Protein AF-A0A947J0W3-F1 (afdb_monomer)

Solvent-accessible surface area (backbone atoms only — not comparable to full-atom values): 14315 Å² total; per-residue (Å²): 140,84,88,78,74,60,91,42,52,78,90,74,52,73,69,56,46,54,54,49,51,56,46,52,51,49,34,48,52,50,43,48,76,69,66,30,41,82,56,86,74,74,69,57,44,53,34,80,68,51,54,72,57,47,51,72,73,52,57,71,20,36,45,69,47,66,47,98,85,67,47,57,28,20,40,36,60,59,61,65,49,59,47,33,42,43,46,30,67,74,40,63,87,63,74,61,69,41,42,36,26,42,77,45,76,30,26,36,64,64,82,77,49,95,64,35,51,27,53,41,42,36,38,33,41,42,37,33,50,42,70,64,69,68,46,53,50,49,50,54,52,51,53,50,51,34,47,43,69,66,65,51,68,75,71,44,74,47,75,51,38,42,68,62,53,71,70,44,60,64,74,57,50,54,50,23,56,63,64,83,52,90,84,59,99,56,69,73,54,90,89,59,65,62,55,66,65,66,85,66,44,70,34,51,35,35,40,28,35,35,73,94,44,92,58,65,36,26,44,33,35,23,33,36,64,52,21,38,76,52,75,32,81,38,36,25,36,33,39,44,33,35,49,50,37,49,53,51,51,49,54,55,55,59,76,75,106

Nearest PDB structures (foldseek):
  1htt-assembly2_C  TM=7.813E-01  e=2.303E-21  Escherichia coli
  3hrk-assembly1_A  TM=8.009E-01  e=4.939E-20  Trypanosoma cruzi
  4yrn-assembly1_A-2  TM=8.092E-01  e=4.922E-19  Trypanosoma cruzi strain CL Brener
  4yrc-assembly1_A  TM=8.009E-01  e=8.366E-19  Trypanosoma cruzi strain CL Brener
  4yrn-assembly1_B  TM=8.020E-01  e=5.221E-19  Trypanosoma cruzi strain CL Brener

pLDDT: mean 88.82, std 13.96, range [36.28, 98.88]

Structure (mmCIF, N/CA/C/O backbone):
data_AF-A0A947J0W3-F1
#
_entry.id   AF-A0A947J0W3-F1
#
loop_
_atom_site.group_PDB
_atom_site.id
_atom_site.type_symbol
_atom_site.label_atom_id
_atom_site.label_alt_id
_atom_site.label_comp_id
_atom_site.label_asym_id
_atom_site.label_entity_id
_atom_site.label_seq_id
_atom_site.pdbx_PDB_ins_code
_atom_site.Cartn_x
_atom_site.Cartn_y
_atom_site.Cartn_z
_atom_site.occupancy
_atom_site.B_iso_or_equiv
_atom_site.auth_seq_id
_atom_site.auth_comp_id
_atom_site.auth_asym_id
_atom_site.auth_atom_id
_atom_site.pdbx_PDB_model_num
ATOM 1 N N . MET A 1 1 ? -19.531 26.983 -15.879 1.00 52.59 1 MET A N 1
ATOM 2 C CA . MET A 1 1 ? -18.608 25.829 -15.932 1.00 52.59 1 MET A CA 1
ATOM 3 C C . MET A 1 1 ? -19.387 24.626 -16.440 1.00 52.59 1 MET A C 1
ATOM 5 O O . MET A 1 1 ? -20.137 24.043 -15.672 1.00 52.59 1 MET A O 1
ATOM 9 N N . LYS A 1 2 ? -19.318 24.301 -17.735 1.00 64.62 2 LYS A N 1
ATOM 10 C CA . LYS A 1 2 ? -19.897 23.054 -18.259 1.00 64.62 2 LYS A CA 1
ATOM 11 C C . LYS A 1 2 ? -18.732 22.159 -18.687 1.00 64.62 2 LYS A C 1
ATOM 13 O O . LYS A 1 2 ? -17.943 22.586 -19.520 1.00 64.62 2 LYS A O 1
ATOM 18 N N . GLY A 1 3 ? -18.599 20.985 -18.064 1.00 72.94 3 GLY A N 1
ATOM 19 C CA . GLY A 1 3 ? -17.652 19.934 -18.468 1.00 72.94 3 GLY A CA 1
ATOM 20 C C . GLY A 1 3 ? -16.200 20.045 -17.979 1.00 72.94 3 GLY A C 1
ATOM 21 O O . GLY A 1 3 ? -15.342 19.391 -18.555 1.00 72.94 3 GLY A O 1
ATOM 22 N N . GLN A 1 4 ? -15.885 20.855 -16.960 1.00 83.44 4 GLN A N 1
ATOM 23 C CA . GLN A 1 4 ? -14.524 20.880 -16.400 1.00 83.44 4 GLN A CA 1
ATOM 24 C C . GLN A 1 4 ? -14.362 19.860 -15.273 1.00 83.44 4 GLN A C 1
ATOM 26 O O . GLN A 1 4 ? -14.988 19.982 -14.220 1.00 83.44 4 GLN A O 1
ATOM 31 N N . THR A 1 5 ? -13.463 18.908 -15.490 1.00 86.94 5 THR A N 1
ATOM 32 C CA . THR A 1 5 ? -13.010 17.951 -14.481 1.00 86.94 5 THR A CA 1
ATOM 33 C C . THR A 1 5 ? -11.942 18.614 -13.594 1.00 86.94 5 THR A C 1
ATOM 35 O O . THR A 1 5 ? -11.030 19.257 -14.125 1.00 86.94 5 THR A O 1
ATOM 38 N N . PRO A 1 6 ? -12.040 18.535 -12.249 1.00 88.62 6 PRO A N 1
ATOM 39 C CA . PRO A 1 6 ? -11.075 19.178 -11.358 1.00 88.62 6 PRO A CA 1
ATOM 40 C C . PRO A 1 6 ? -9.636 18.693 -11.581 1.00 88.62 6 PRO A C 1
ATOM 42 O O . PRO A 1 6 ? -9.397 17.536 -11.922 1.00 88.62 6 PRO A O 1
ATOM 45 N N . LYS A 1 7 ? -8.647 19.558 -11.324 1.00 87.75 7 LYS A N 1
ATOM 46 C CA . LYS A 1 7 ? -7.231 19.167 -11.410 1.00 87.75 7 LYS A CA 1
ATOM 47 C C . LYS A 1 7 ? -6.920 18.010 -10.451 1.00 87.75 7 LYS A C 1
ATOM 49 O O . LY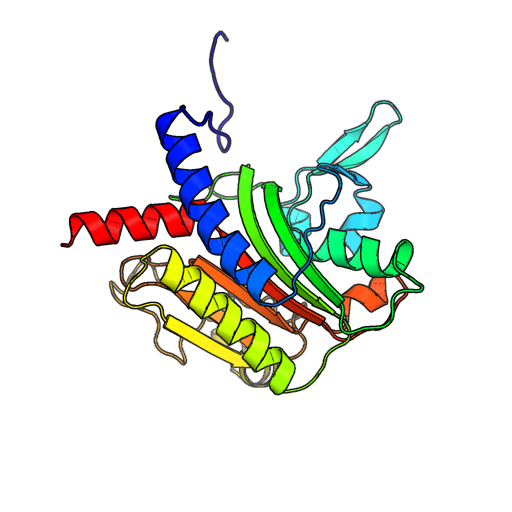S A 1 7 ? -7.266 18.055 -9.271 1.00 87.75 7 LYS A O 1
ATOM 54 N N . GLY A 1 8 ? -6.205 17.009 -10.959 1.00 88.06 8 GLY A N 1
ATOM 55 C CA . GLY A 1 8 ? -5.799 15.823 -10.202 1.00 88.06 8 GLY A CA 1
ATOM 56 C C . GLY A 1 8 ? -6.851 14.716 -10.141 1.00 88.06 8 GLY A C 1
ATOM 57 O O . GLY A 1 8 ? -6.604 13.692 -9.513 1.00 88.06 8 GLY A O 1
ATOM 58 N N . VAL A 1 9 ? -7.998 14.879 -10.793 1.00 91.25 9 VAL A N 1
ATOM 59 C CA . VAL A 1 9 ? -8.894 13.766 -11.116 1.00 91.25 9 VAL A CA 1
ATOM 60 C C . VAL A 1 9 ? -9.115 13.746 -12.625 1.00 91.25 9 VAL A C 1
ATOM 62 O O . VAL A 1 9 ? -8.859 14.736 -13.312 1.00 91.25 9 VAL A O 1
ATOM 65 N N . ARG A 1 10 ? -9.529 12.601 -13.159 1.00 90.12 10 ARG A N 1
ATOM 66 C CA . ARG A 1 10 ? -9.702 12.409 -14.600 1.00 90.12 10 ARG A CA 1
ATOM 67 C C . ARG A 1 10 ? -10.842 11.451 -14.875 1.00 90.12 10 ARG A C 1
ATOM 69 O O . ARG A 1 10 ? -10.995 10.451 -14.174 1.00 90.12 10 ARG A O 1
ATOM 76 N N . ASP A 1 11 ? -11.583 11.744 -15.931 1.00 91.69 11 ASP A N 1
ATOM 77 C CA . ASP A 1 11 ? -12.498 10.786 -16.529 1.00 91.69 11 ASP A CA 1
ATOM 78 C C . ASP A 1 11 ? -11.687 9.736 -17.293 1.00 91.69 11 ASP A C 1
ATOM 80 O O . ASP A 1 11 ? -10.675 10.049 -17.922 1.00 91.69 11 ASP A O 1
ATOM 84 N N . LEU A 1 12 ? -12.106 8.477 -17.199 1.00 91.81 12 LEU A N 1
ATOM 85 C CA . LEU A 1 12 ? -11.495 7.371 -17.928 1.00 91.81 12 LEU A CA 1
ATOM 86 C C . LEU A 1 12 ? -12.428 6.964 -19.057 1.00 91.81 12 LEU A C 1
ATOM 88 O O . LEU A 1 12 ? -13.561 6.546 -18.811 1.00 91.81 12 LEU A O 1
ATOM 92 N N . LEU A 1 13 ? -11.948 7.077 -20.292 1.00 94.81 13 LEU A N 1
ATOM 93 C CA . LEU A 1 13 ? -12.734 6.690 -21.458 1.00 94.81 13 LEU A CA 1
ATOM 94 C C . LEU A 1 13 ? -12.821 5.158 -21.581 1.00 94.81 13 LEU A C 1
ATOM 96 O O . LEU A 1 13 ? -12.003 4.442 -20.993 1.00 94.81 13 LEU A O 1
ATOM 100 N N . PRO A 1 14 ? -13.787 4.617 -22.352 1.00 97.75 14 PRO A N 1
ATOM 101 C CA . PRO A 1 14 ? -14.016 3.173 -22.433 1.00 97.75 14 PRO A CA 1
ATOM 102 C C . PRO A 1 14 ? -12.768 2.337 -22.756 1.00 97.75 14 PRO A C 1
ATOM 104 O O . PRO A 1 14 ? -12.560 1.288 -22.148 1.00 97.75 14 PRO A O 1
ATOM 107 N N . GLU A 1 15 ? -11.902 2.803 -23.660 1.00 96.19 15 GLU A N 1
ATOM 108 C CA . GLU A 1 15 ? -10.661 2.099 -24.007 1.00 96.19 15 GLU A CA 1
ATOM 109 C C . GLU A 1 15 ? -9.668 2.059 -22.834 1.00 96.19 15 GLU A C 1
ATOM 111 O O . GLU A 1 15 ? -9.088 1.011 -22.529 1.00 96.19 15 GLU A O 1
ATOM 116 N N . GLU A 1 16 ? -9.510 3.179 -22.127 1.00 93.94 16 GLU A N 1
ATOM 117 C CA . GLU A 1 16 ? -8.643 3.272 -20.953 1.00 93.94 16 GLU A CA 1
ATOM 118 C C . GLU A 1 16 ? -9.163 2.389 -19.818 1.00 93.94 16 GLU A C 1
ATOM 120 O O . GLU A 1 16 ? -8.389 1.650 -19.206 1.00 93.94 16 GLU A O 1
ATOM 125 N N . MET A 1 17 ? -10.478 2.400 -19.582 1.00 96.12 17 MET A N 1
ATOM 126 C CA . MET A 1 17 ? -11.131 1.525 -18.610 1.00 96.12 17 MET A CA 1
ATOM 127 C C . MET A 1 17 ? -10.950 0.049 -18.959 1.00 96.12 17 MET A C 1
ATOM 129 O O . MET A 1 17 ? -10.609 -0.751 -18.088 1.00 96.12 17 MET A O 1
ATOM 133 N N . ALA A 1 18 ? -11.112 -0.327 -20.230 1.00 97.69 18 ALA A N 1
ATOM 134 C CA . ALA A 1 18 ? -10.889 -1.697 -20.679 1.00 97.69 18 ALA A CA 1
ATOM 135 C C . ALA A 1 18 ? -9.426 -2.126 -20.477 1.00 97.69 18 ALA A C 1
ATOM 137 O O . ALA A 1 18 ? -9.151 -3.246 -20.039 1.00 97.69 18 ALA A O 1
ATOM 138 N N . LYS A 1 19 ? -8.468 -1.232 -20.749 1.00 96.19 19 LYS A N 1
ATOM 139 C CA . LYS A 1 19 ? -7.042 -1.475 -20.499 1.00 96.19 19 LYS A CA 1
ATOM 140 C C . LYS A 1 19 ? -6.754 -1.659 -19.007 1.00 96.19 19 LYS A C 1
ATOM 142 O O . LYS A 1 19 ? -6.071 -2.619 -18.648 1.00 96.19 19 LYS A O 1
ATOM 147 N N . GLN A 1 20 ? -7.302 -0.796 -18.148 1.00 96.81 20 GLN A N 1
ATOM 148 C CA . GLN A 1 20 ? -7.199 -0.930 -16.693 1.00 96.81 20 GLN A CA 1
ATOM 149 C C . GLN A 1 20 ? -7.767 -2.268 -16.217 1.00 96.81 20 GLN A C 1
ATOM 151 O O . GLN A 1 20 ? -7.069 -3.016 -15.536 1.00 96.81 20 GLN A O 1
ATOM 156 N N . ALA A 1 21 ? -8.985 -2.613 -16.641 1.00 98.00 21 ALA A N 1
ATOM 157 C CA . ALA A 1 21 ? -9.662 -3.845 -16.250 1.00 98.00 21 ALA A CA 1
ATOM 158 C C . ALA A 1 21 ? -8.857 -5.104 -16.615 1.00 98.00 21 ALA A C 1
ATOM 160 O O . ALA A 1 21 ? -8.752 -6.021 -15.802 1.00 98.00 21 ALA A O 1
ATOM 161 N N . ARG A 1 22 ? -8.225 -5.140 -17.798 1.00 98.25 22 ARG A N 1
ATOM 162 C CA . ARG A 1 22 ? -7.355 -6.259 -18.210 1.00 98.25 22 ARG A CA 1
ATOM 163 C C . ARG A 1 22 ? -6.137 -6.414 -17.297 1.00 98.25 22 ARG A C 1
ATOM 165 O O . ARG A 1 22 ? -5.813 -7.531 -16.899 1.00 98.25 22 ARG A O 1
ATOM 172 N N . VAL A 1 23 ? -5.461 -5.312 -16.967 1.00 98.31 23 VAL A N 1
ATOM 173 C CA . VAL A 1 23 ? -4.280 -5.324 -16.083 1.00 98.31 23 VAL A CA 1
ATOM 174 C C . VAL A 1 23 ? -4.673 -5.728 -14.662 1.00 98.31 23 VAL A C 1
ATOM 176 O O . VAL A 1 23 ? -4.052 -6.623 -14.089 1.00 98.31 23 VAL A O 1
ATOM 179 N N . ILE A 1 24 ? -5.746 -5.137 -14.128 1.00 98.50 24 ILE A N 1
ATOM 180 C CA . ILE A 1 24 ? -6.303 -5.476 -12.813 1.00 98.50 24 ILE A CA 1
ATOM 181 C C . ILE A 1 24 ? -6.664 -6.964 -12.750 1.00 98.50 24 ILE A C 1
ATOM 183 O O . ILE A 1 24 ? -6.275 -7.644 -11.803 1.00 98.50 24 ILE A O 1
ATOM 187 N N . GLY A 1 25 ? -7.361 -7.487 -13.764 1.00 98.62 25 GLY A N 1
ATOM 188 C CA . GLY A 1 25 ? -7.793 -8.885 -13.815 1.00 98.62 25 GLY A CA 1
ATOM 189 C C . GLY A 1 25 ? -6.630 -9.876 -13.747 1.00 98.62 25 GLY A C 1
ATOM 190 O O . GLY A 1 25 ? -6.685 -10.833 -12.977 1.00 98.62 25 GLY A O 1
ATOM 191 N N . LYS A 1 26 ? -5.541 -9.611 -14.478 1.00 98.56 26 LYS A N 1
ATOM 192 C CA . LYS A 1 26 ? -4.325 -10.440 -14.438 1.00 98.56 26 LYS A CA 1
ATOM 193 C C . LYS A 1 26 ? -3.648 -10.428 -13.066 1.00 98.56 26 LYS A C 1
ATOM 195 O O . LYS A 1 26 ? -3.286 -11.480 -12.549 1.00 98.56 26 LYS A O 1
ATOM 200 N N . ILE A 1 27 ? -3.491 -9.252 -12.458 1.00 98.62 27 ILE A N 1
ATOM 201 C CA . ILE A 1 27 ? -2.884 -9.127 -11.122 1.00 98.62 27 ILE A CA 1
ATOM 202 C C . ILE A 1 27 ? -3.746 -9.838 -10.074 1.00 98.62 27 ILE A C 1
ATOM 204 O O . ILE A 1 27 ? -3.236 -10.608 -9.261 1.00 98.62 27 ILE A O 1
ATOM 208 N N . ARG A 1 28 ? -5.064 -9.633 -10.131 1.00 98.38 28 ARG A N 1
ATOM 209 C CA . ARG A 1 28 ? -6.033 -10.292 -9.254 1.00 98.38 28 ARG A CA 1
ATOM 210 C C . ARG A 1 28 ? -5.925 -11.816 -9.328 1.00 98.38 28 ARG A C 1
ATOM 212 O O . ARG A 1 28 ? -5.922 -12.460 -8.284 1.00 98.38 28 ARG A O 1
ATOM 219 N N . GLN A 1 29 ? -5.785 -12.377 -10.531 1.00 98.12 29 GLN A N 1
ATOM 220 C CA . GLN A 1 29 ? -5.612 -13.818 -10.718 1.00 98.12 29 GLN A CA 1
ATOM 221 C C . GLN A 1 29 ? -4.404 -14.353 -9.935 1.00 98.12 29 GLN A C 1
ATOM 223 O O . GLN A 1 29 ? -4.498 -15.416 -9.325 1.00 98.12 29 GLN A O 1
ATOM 228 N N . ILE A 1 30 ? -3.288 -13.612 -9.899 1.00 98.44 30 ILE A N 1
ATOM 229 C CA . ILE A 1 30 ? -2.119 -13.982 -9.088 1.00 98.44 30 ILE A CA 1
ATOM 230 C C . ILE A 1 30 ? -2.451 -13.956 -7.599 1.00 98.44 30 ILE A C 1
ATOM 232 O O . ILE A 1 30 ? -2.098 -14.897 -6.895 1.00 98.44 30 ILE A O 1
ATOM 236 N N . PHE A 1 31 ? -3.121 -12.914 -7.106 1.00 98.62 31 PHE A N 1
ATOM 237 C CA . PHE A 1 31 ? -3.452 -12.807 -5.681 1.00 98.62 31 PHE A CA 1
ATOM 238 C C . PHE A 1 31 ? -4.364 -13.954 -5.230 1.00 98.62 31 PHE A C 1
ATOM 240 O O . PHE A 1 31 ? -4.059 -14.649 -4.259 1.00 98.62 31 PHE A O 1
ATOM 247 N N . GLU A 1 32 ? -5.432 -14.217 -5.983 1.00 98.50 32 GLU A N 1
ATOM 248 C CA . GLU A 1 32 ? -6.398 -15.277 -5.679 1.00 98.50 32 GLU A CA 1
ATOM 249 C C . GLU A 1 32 ? -5.765 -16.672 -5.777 1.00 98.50 32 GLU A C 1
ATOM 251 O O . GLU A 1 32 ? -5.951 -17.498 -4.884 1.00 98.50 32 GLU A O 1
ATOM 256 N N . ALA A 1 33 ? -4.918 -16.917 -6.783 1.00 98.19 33 ALA A N 1
ATOM 257 C CA . ALA A 1 33 ? -4.172 -18.171 -6.915 1.00 98.19 33 ALA A CA 1
ATOM 258 C C . ALA A 1 33 ? -3.131 -18.396 -5.800 1.00 98.19 33 ALA A C 1
ATOM 260 O O . ALA A 1 33 ? -2.557 -19.479 -5.699 1.00 98.19 33 ALA A O 1
ATOM 261 N N . GLN A 1 34 ? -2.830 -17.385 -4.980 1.00 97.75 34 GLN A N 1
ATOM 262 C CA . GLN A 1 34 ? -1.954 -17.497 -3.806 1.00 97.75 34 GLN A CA 1
ATOM 263 C C . GLN A 1 34 ? -2.750 -17.472 -2.489 1.00 97.75 34 GLN A C 1
ATOM 265 O O . GLN A 1 34 ? -2.167 -17.347 -1.415 1.00 97.75 34 GLN A O 1
ATOM 270 N N . GLY A 1 35 ? -4.078 -17.617 -2.559 1.00 98.00 35 GLY A N 1
ATOM 271 C CA . GLY A 1 35 ? -4.951 -17.720 -1.391 1.00 98.00 35 GLY A CA 1
ATOM 272 C C . GLY A 1 35 ? -5.296 -16.382 -0.737 1.00 98.00 35 GLY A C 1
ATOM 273 O O . GLY A 1 35 ? -5.800 -16.377 0.385 1.00 98.00 35 GLY A O 1
ATOM 274 N N . TYR A 1 36 ? -5.034 -15.253 -1.405 1.00 98.69 36 TYR A N 1
ATOM 275 C CA . TYR A 1 36 ? -5.457 -13.943 -0.916 1.00 98.69 36 TYR A CA 1
ATOM 276 C C . TYR A 1 36 ? -6.929 -13.708 -1.237 1.00 98.69 36 TYR A C 1
ATOM 278 O O . TYR A 1 36 ? -7.388 -13.929 -2.357 1.00 98.69 36 TYR A O 1
ATOM 286 N N . GLN A 1 37 ? -7.663 -13.213 -0.247 1.00 98.44 37 GLN A N 1
ATOM 287 C CA . GLN A 1 37 ? -9.084 -12.913 -0.356 1.00 98.44 37 GLN A CA 1
ATOM 288 C C . GLN A 1 37 ? -9.300 -11.414 -0.525 1.00 98.44 37 GLN A C 1
ATOM 290 O O . GLN A 1 37 ? -8.628 -10.599 0.109 1.00 98.44 37 GLN A O 1
ATOM 295 N N . ARG A 1 38 ? -10.247 -11.036 -1.384 1.00 98.38 38 ARG A N 1
ATOM 296 C CA . ARG A 1 38 ? -10.538 -9.623 -1.616 1.00 98.38 38 ARG A CA 1
ATOM 297 C C . ARG A 1 38 ? -11.171 -9.007 -0.376 1.00 98.38 38 ARG A C 1
ATOM 299 O O . ARG A 1 38 ? -12.134 -9.552 0.157 1.00 98.38 38 ARG A O 1
ATOM 306 N N . ILE A 1 39 ? -10.697 -7.831 0.008 1.00 98.31 39 ILE A N 1
ATOM 307 C CA . ILE A 1 39 ? -11.355 -6.959 0.978 1.00 98.31 39 ILE A CA 1
ATOM 308 C C . ILE A 1 39 ? -11.665 -5.611 0.331 1.00 98.31 39 ILE A C 1
ATOM 310 O O . ILE A 1 39 ? -10.955 -5.157 -0.564 1.00 98.31 39 ILE A O 1
ATOM 314 N N . ALA A 1 40 ? -12.734 -4.974 0.796 1.00 96.00 40 ALA A N 1
ATOM 315 C CA . ALA A 1 40 ? -13.049 -3.589 0.493 1.00 96.00 40 ALA A CA 1
ATOM 316 C C . ALA A 1 40 ? -13.281 -2.831 1.802 1.00 96.00 40 ALA A C 1
ATOM 318 O O . ALA A 1 40 ? -13.812 -3.381 2.770 1.00 96.00 40 ALA A O 1
ATOM 319 N N . THR A 1 41 ? -12.899 -1.560 1.822 1.00 97.75 41 THR A N 1
ATOM 320 C CA . THR A 1 41 ? -13.164 -0.632 2.926 1.00 97.75 41 THR A CA 1
ATOM 321 C C . THR A 1 41 ? -13.921 0.591 2.398 1.00 97.75 41 THR A C 1
ATOM 323 O O . THR A 1 41 ? -13.940 0.826 1.183 1.00 97.75 41 THR A O 1
ATOM 326 N N . PRO A 1 42 ? -14.594 1.373 3.261 1.00 97.88 42 PRO A N 1
ATOM 327 C CA . PRO A 1 42 ? -15.301 2.580 2.833 1.00 97.88 42 PRO A CA 1
ATOM 328 C C . PRO A 1 42 ? -14.396 3.578 2.093 1.00 97.88 42 PRO A C 1
ATOM 330 O O . PRO A 1 42 ? -13.194 3.645 2.335 1.00 97.88 42 PRO A O 1
ATOM 333 N N . THR A 1 43 ? -14.965 4.369 1.177 1.00 98.19 43 THR A N 1
ATOM 334 C CA . THR A 1 43 ? -14.234 5.428 0.438 1.00 98.19 43 THR A CA 1
ATOM 335 C C . THR A 1 43 ? -13.785 6.565 1.341 1.00 98.19 43 THR A C 1
ATOM 337 O O . THR A 1 43 ? -12.698 7.117 1.156 1.00 98.19 43 THR A O 1
ATOM 340 N N . PHE A 1 44 ? -14.608 6.886 2.331 1.00 97.06 44 PHE A N 1
ATOM 341 C CA . PHE A 1 44 ? -14.310 7.870 3.351 1.00 97.06 44 PHE A CA 1
ATOM 342 C C . PHE A 1 44 ? -14.520 7.278 4.740 1.00 97.06 44 PHE A C 1
ATOM 344 O O . PHE A 1 44 ? -15.399 6.442 4.950 1.00 97.06 44 PHE A O 1
ATOM 351 N N . GLU A 1 45 ? -13.716 7.736 5.689 1.00 97.75 45 GLU A N 1
ATOM 352 C CA . GLU A 1 45 ? -13.734 7.298 7.081 1.00 97.75 45 GLU A CA 1
ATOM 353 C C . GLU A 1 45 ? -13.647 8.500 8.025 1.00 97.75 45 GLU A C 1
ATOM 355 O O . GLU A 1 45 ? -13.313 9.608 7.604 1.00 97.75 45 GLU A O 1
ATOM 360 N N . LEU A 1 46 ? -13.940 8.290 9.311 1.00 98.25 46 LEU A N 1
ATOM 361 C CA . LEU A 1 46 ? -13.680 9.299 10.339 1.00 98.25 46 LEU A CA 1
ATOM 362 C C . LEU A 1 46 ? -12.176 9.580 10.389 1.00 98.25 46 LEU A C 1
ATOM 364 O O . LEU A 1 46 ? -11.384 8.665 10.636 1.00 98.25 46 LEU A O 1
ATOM 368 N N . TYR A 1 47 ? -11.781 10.840 10.195 1.00 98.31 47 TYR A N 1
ATOM 369 C CA . TYR A 1 47 ? -10.366 11.209 10.168 1.00 98.31 47 TYR A CA 1
ATOM 370 C C . TYR A 1 47 ? -9.674 10.872 11.489 1.00 98.31 47 TYR A C 1
ATOM 372 O O . TYR A 1 47 ? -8.554 10.373 11.478 1.00 98.31 47 TYR A O 1
ATOM 380 N N . ASP A 1 48 ? -10.355 11.062 12.622 1.00 97.25 48 ASP A N 1
ATOM 381 C CA . ASP A 1 48 ? -9.790 10.774 13.943 1.00 97.25 48 ASP A CA 1
ATOM 382 C C . ASP A 1 48 ? -9.470 9.297 14.169 1.00 97.25 48 ASP A C 1
ATOM 384 O O . ASP A 1 48 ? -8.546 8.982 14.915 1.00 97.25 48 ASP A O 1
ATOM 388 N N . VAL A 1 49 ? -10.184 8.395 13.495 1.00 96.81 49 VAL A N 1
ATOM 389 C CA . VAL A 1 49 ? -9.902 6.955 13.534 1.00 96.81 49 VAL A CA 1
ATOM 390 C C . VAL A 1 49 ? -8.799 6.604 12.536 1.00 96.81 49 VAL A C 1
ATOM 392 O O . VAL A 1 49 ? -7.901 5.813 12.832 1.00 96.81 49 VAL A O 1
ATOM 395 N N . LEU A 1 50 ? -8.845 7.201 11.345 1.00 96.50 50 LEU A N 1
ATOM 396 C CA . LEU A 1 50 ? -7.887 6.924 10.282 1.00 96.50 50 LEU A CA 1
ATOM 397 C C . LEU A 1 50 ? -6.479 7.428 10.644 1.00 96.50 50 LEU A C 1
ATOM 399 O O . LEU A 1 50 ? -5.509 6.685 10.516 1.00 96.50 50 LEU A O 1
ATOM 403 N N . LYS A 1 51 ? -6.364 8.648 11.189 1.00 97.12 51 LYS A N 1
ATOM 404 C CA . LYS A 1 51 ? -5.086 9.304 11.528 1.00 97.12 51 LYS A CA 1
ATOM 405 C C . LYS A 1 51 ? -4.216 8.510 12.507 1.00 97.12 51 LYS A C 1
ATOM 407 O O . LYS A 1 51 ? -3.008 8.697 12.516 1.00 97.12 51 LYS A O 1
ATOM 412 N N . ILE A 1 52 ? -4.812 7.618 13.304 1.00 96.56 52 ILE A N 1
ATOM 413 C CA . ILE A 1 52 ? -4.102 6.747 14.253 1.00 96.56 52 ILE A CA 1
ATOM 414 C C . ILE A 1 52 ? -3.073 5.869 13.522 1.00 96.56 52 ILE A C 1
ATOM 416 O O . ILE A 1 52 ? -1.939 5.711 13.979 1.00 96.56 52 ILE A O 1
ATOM 420 N N . GLY A 1 53 ? -3.459 5.294 12.380 1.00 95.12 53 GLY A N 1
ATOM 421 C CA . GLY A 1 53 ? -2.596 4.416 11.595 1.00 95.12 53 GLY A CA 1
ATOM 422 C C . GLY A 1 53 ? -1.724 5.143 10.575 1.00 95.12 53 GLY A C 1
ATOM 423 O O . GLY A 1 53 ? -0.621 4.673 10.298 1.00 95.12 53 GLY A O 1
ATOM 424 N N . LEU A 1 54 ? -2.174 6.302 10.085 1.00 95.38 54 LEU A N 1
ATOM 425 C CA . LEU A 1 54 ? -1.476 7.075 9.059 1.00 95.38 54 LEU A CA 1
ATOM 426 C C . LEU A 1 54 ? -0.154 7.665 9.549 1.00 95.38 54 LEU A C 1
ATOM 428 O O . LEU A 1 54 ? -0.042 8.173 10.667 1.00 95.38 54 LEU A O 1
ATOM 432 N N . THR A 1 55 ? 0.820 7.698 8.647 1.00 93.12 55 THR A N 1
ATOM 433 C CA . THR A 1 55 ? 2.076 8.416 8.866 1.00 93.12 55 THR A CA 1
ATOM 434 C C . THR A 1 55 ? 1.876 9.931 8.734 1.00 93.12 55 THR A C 1
ATOM 436 O O . THR A 1 55 ? 0.935 10.349 8.048 1.00 93.12 55 THR A O 1
ATOM 439 N N . PRO A 1 56 ? 2.726 10.780 9.347 1.00 91.75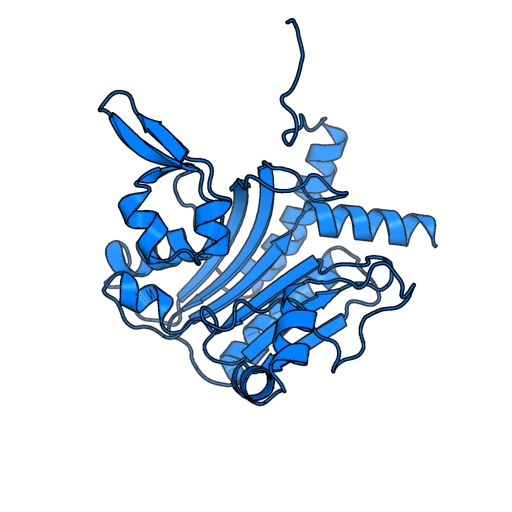 56 PRO A N 1
ATOM 440 C CA . PRO A 1 56 ? 2.577 12.238 9.277 1.00 91.75 56 PRO A CA 1
ATOM 441 C C . PRO A 1 56 ? 2.454 12.757 7.837 1.00 91.75 56 PRO A C 1
ATOM 443 O O . PRO A 1 56 ? 1.535 13.512 7.518 1.00 91.75 56 PRO A O 1
ATOM 446 N N . LYS A 1 57 ? 3.283 12.233 6.927 1.00 89.50 57 LYS A N 1
ATOM 447 C CA . LYS A 1 57 ? 3.254 12.583 5.501 1.00 89.50 57 LYS A CA 1
ATOM 448 C C . LYS A 1 57 ? 1.919 12.245 4.835 1.00 89.50 57 LYS A C 1
ATOM 450 O O . LYS A 1 57 ? 1.423 13.006 4.006 1.00 89.50 57 LYS A O 1
ATOM 455 N N . LEU A 1 58 ? 1.315 11.102 5.168 1.00 92.56 58 LEU A N 1
ATOM 456 C CA . LEU A 1 58 ? -0.010 10.760 4.646 1.00 92.56 58 LEU A CA 1
ATOM 457 C C . LEU A 1 58 ? -1.109 11.615 5.280 1.00 92.56 58 LEU A C 1
ATOM 459 O O . LEU A 1 58 ? -2.039 11.998 4.573 1.00 92.56 58 LEU A O 1
ATOM 463 N N . GLN A 1 59 ? -1.000 11.967 6.564 1.00 95.44 59 GLN A N 1
ATOM 464 C CA . GLN A 1 59 ? -1.953 12.862 7.230 1.00 95.44 59 GLN A CA 1
ATOM 465 C C . GLN A 1 59 ? -1.986 14.257 6.589 1.00 95.44 59 GLN A C 1
ATOM 467 O O . GLN A 1 59 ? -3.069 14.827 6.429 1.00 95.44 59 GLN A O 1
ATOM 472 N N . GLU A 1 60 ? -0.831 14.790 6.189 1.00 94.62 60 GLU A N 1
ATOM 473 C CA . GLU A 1 60 ? -0.716 16.057 5.452 1.00 94.62 60 GLU A CA 1
ATOM 474 C C . GLU A 1 60 ? -1.380 15.980 4.075 1.00 94.62 60 GLU A C 1
ATOM 476 O O . GLU A 1 60 ? -2.126 16.875 3.692 1.00 94.62 60 GLU A O 1
ATOM 481 N N . LYS A 1 61 ? -1.173 14.872 3.356 1.00 94.56 61 LYS A N 1
ATOM 482 C CA . LYS A 1 61 ? -1.742 14.652 2.018 1.00 94.56 61 LYS A CA 1
ATOM 483 C C . LYS A 1 61 ? -3.208 14.209 2.030 1.00 94.56 61 LYS A C 1
ATOM 485 O O . LYS A 1 61 ? -3.789 14.005 0.969 1.00 94.56 61 LYS A O 1
ATOM 490 N N . THR A 1 62 ? -3.823 13.982 3.183 1.00 97.44 62 THR A N 1
ATOM 491 C CA . THR A 1 62 ? -5.184 13.432 3.249 1.00 97.44 62 THR A CA 1
ATOM 492 C C . THR A 1 62 ? -6.220 14.491 2.869 1.00 97.44 62 THR A C 1
ATOM 494 O O . THR A 1 62 ? -6.262 15.560 3.476 1.00 97.44 62 THR A O 1
ATOM 497 N N . PHE A 1 63 ? -7.117 14.178 1.926 1.00 97.69 63 PHE A N 1
ATOM 498 C CA . PHE A 1 63 ? -8.315 14.993 1.695 1.00 97.69 63 PHE A CA 1
ATOM 499 C C . PHE A 1 63 ? -9.261 14.881 2.888 1.00 97.69 63 PHE A C 1
ATOM 501 O O . PHE A 1 63 ? -9.736 13.788 3.198 1.00 97.69 63 PHE A O 1
ATOM 508 N N . LYS A 1 64 ? -9.560 16.017 3.521 1.00 97.88 64 LYS A N 1
ATOM 509 C CA . LYS A 1 64 ? -10.425 16.117 4.701 1.00 97.88 64 LYS A CA 1
ATOM 510 C C . LYS A 1 64 ? -11.644 16.968 4.374 1.00 97.88 64 LYS A C 1
ATOM 512 O O . LYS A 1 64 ? -11.533 17.950 3.643 1.00 97.88 64 LYS A O 1
ATOM 517 N N . PHE A 1 65 ? -12.797 16.591 4.907 1.00 98.06 65 PHE A N 1
ATOM 518 C CA . PHE A 1 65 ? -14.049 17.321 4.730 1.00 98.06 65 PHE A CA 1
ATOM 519 C C . PHE A 1 65 ? -14.956 17.123 5.944 1.00 98.06 65 PHE A C 1
ATOM 521 O O . PHE A 1 65 ? -14.779 16.174 6.703 1.00 98.06 65 PHE A O 1
ATOM 528 N N . LEU A 1 66 ? -15.922 18.017 6.137 1.00 98.38 66 LEU A N 1
ATOM 529 C CA . LEU A 1 66 ? -16.939 17.865 7.174 1.00 98.38 66 LEU A CA 1
ATOM 530 C C . LEU A 1 66 ? -18.172 17.184 6.584 1.00 98.38 66 LEU A C 1
ATOM 532 O O . LEU A 1 66 ? -18.616 17.543 5.491 1.00 98.38 66 LEU A O 1
ATOM 536 N N . ASP A 1 67 ? -18.729 16.206 7.296 1.00 96.38 67 ASP A N 1
ATOM 537 C CA . ASP A 1 67 ? -20.069 15.718 6.976 1.00 96.38 67 ASP A CA 1
ATOM 538 C C . ASP A 1 67 ? -21.154 16.701 7.461 1.00 96.38 67 ASP A C 1
ATOM 540 O O . ASP A 1 67 ? -20.872 17.703 8.122 1.00 96.38 67 ASP A O 1
ATOM 544 N N . LYS A 1 68 ? -22.426 16.409 7.158 1.00 97.06 68 LYS A N 1
ATOM 545 C CA . LYS A 1 68 ? -23.559 17.262 7.568 1.00 97.06 68 LYS A CA 1
ATOM 546 C C . LYS A 1 68 ? -23.722 17.400 9.087 1.00 97.06 68 LYS A C 1
ATOM 548 O O . LYS A 1 68 ? -24.399 18.318 9.529 1.00 97.06 68 LYS A O 1
ATOM 553 N N . SER A 1 69 ? -23.138 16.494 9.872 1.00 97.06 69 SER A N 1
ATOM 554 C CA . SER A 1 69 ? -23.144 16.549 11.338 1.00 97.06 69 SER A CA 1
ATOM 555 C C . SER A 1 69 ? -21.928 17.280 11.917 1.00 97.06 69 SER A C 1
ATOM 557 O O . SER A 1 69 ? -21.775 17.336 13.132 1.00 97.06 69 SER A O 1
ATOM 559 N N . GLY A 1 70 ? -21.053 17.828 11.066 1.00 97.00 70 GLY A N 1
ATOM 560 C CA . GLY A 1 70 ? -19.836 18.518 11.487 1.00 97.00 70 GLY A CA 1
ATOM 561 C C . GLY A 1 70 ? -18.687 17.581 11.867 1.00 97.00 70 GLY A C 1
ATOM 562 O O . GLY A 1 70 ? -17.682 18.044 12.401 1.00 97.00 70 GLY A O 1
ATOM 563 N N . ARG A 1 71 ? -18.790 16.273 11.597 1.00 98.06 71 ARG A N 1
ATOM 564 C CA . ARG A 1 71 ? -17.697 15.329 11.868 1.00 98.06 71 ARG A CA 1
ATOM 565 C C . ARG A 1 71 ? -16.629 15.436 10.792 1.00 98.06 71 ARG A C 1
ATOM 567 O O . ARG A 1 71 ? -16.944 15.497 9.603 1.00 98.06 71 ARG A O 1
ATOM 574 N N . LEU A 1 72 ? -15.366 15.399 11.214 1.00 98.38 72 LEU A N 1
ATOM 575 C CA . LEU A 1 72 ? -14.227 15.419 10.307 1.00 98.38 72 LEU A CA 1
ATOM 576 C C . LEU A 1 72 ? -14.040 14.048 9.649 1.00 98.38 72 LEU A C 1
ATOM 578 O O . LEU A 1 72 ? -13.629 13.070 10.278 1.00 98.38 72 LEU A O 1
ATOM 582 N N . MET A 1 73 ? -14.334 14.002 8.359 1.00 98.50 73 MET A N 1
ATOM 583 C CA . MET A 1 73 ? -14.171 12.852 7.486 1.00 98.50 73 MET A CA 1
ATOM 584 C C . MET A 1 73 ? -12.900 12.996 6.655 1.00 98.50 73 MET A C 1
ATOM 586 O O . MET A 1 73 ? -12.397 14.098 6.421 1.00 98.50 73 MET A O 1
ATOM 590 N N . ALA A 1 74 ? -12.400 11.871 6.165 1.00 98.38 74 ALA A N 1
ATOM 591 C CA . ALA A 1 74 ? -11.287 11.820 5.239 1.00 98.38 74 ALA A CA 1
ATOM 592 C C . ALA A 1 74 ? -11.555 10.821 4.120 1.00 98.38 74 ALA A C 1
ATOM 594 O O . ALA A 1 74 ? -12.050 9.726 4.383 1.00 98.38 74 ALA A O 1
ATOM 595 N N . LEU A 1 75 ? -11.182 11.172 2.887 1.00 98.38 75 LEU A N 1
ATOM 596 C CA . LEU A 1 75 ? -11.006 10.167 1.839 1.00 98.38 75 LEU A CA 1
ATOM 597 C C . LEU A 1 75 ? -9.755 9.350 2.168 1.00 98.38 75 LEU A C 1
ATOM 599 O O . LEU A 1 75 ? -8.730 9.916 2.551 1.00 98.38 75 LEU A O 1
ATOM 603 N N . ARG A 1 76 ? -9.828 8.028 2.015 1.00 97.44 76 ARG A N 1
ATOM 604 C CA . ARG A 1 76 ? -8.707 7.139 2.351 1.00 97.44 76 ARG A CA 1
ATOM 605 C C . ARG A 1 76 ? -7.452 7.459 1.504 1.00 97.44 76 ARG A C 1
ATOM 607 O O . ARG A 1 76 ? -7.535 7.437 0.269 1.00 97.44 76 ARG A O 1
ATOM 614 N N . PRO A 1 77 ? -6.289 7.747 2.118 1.00 96.75 77 PRO A N 1
ATOM 615 C CA . PRO A 1 77 ? -5.052 8.022 1.387 1.00 96.75 77 PRO A CA 1
ATOM 616 C C . PRO A 1 77 ? -4.239 6.752 1.095 1.00 96.75 77 PRO A C 1
ATOM 618 O O . PRO A 1 77 ? -3.330 6.778 0.265 1.00 96.75 77 PRO A O 1
ATOM 621 N N . ASP A 1 78 ? -4.543 5.645 1.762 1.00 96.31 78 ASP A N 1
ATOM 622 C CA . ASP A 1 78 ? -3.972 4.313 1.584 1.00 96.31 78 ASP A CA 1
ATOM 623 C C . ASP A 1 78 ? -5.045 3.245 1.872 1.00 96.31 78 ASP A C 1
ATOM 625 O O . ASP A 1 78 ? -6.166 3.564 2.275 1.00 96.31 78 ASP A O 1
ATOM 629 N N . MET A 1 79 ? -4.703 1.974 1.653 1.00 98.06 79 MET A N 1
ATOM 630 C CA . MET A 1 79 ? -5.573 0.836 1.983 1.00 98.06 79 MET A CA 1
ATOM 631 C C . MET A 1 79 ? -5.103 0.061 3.216 1.00 98.06 79 MET A C 1
ATOM 633 O O . MET A 1 79 ? -5.932 -0.511 3.924 1.00 98.06 79 MET A O 1
ATOM 637 N N . THR A 1 80 ? -3.804 0.081 3.518 1.00 97.88 80 THR A N 1
ATOM 638 C CA . THR A 1 80 ? -3.213 -0.668 4.631 1.00 97.88 80 THR A CA 1
ATOM 639 C C . THR A 1 80 ? -3.792 -0.231 5.976 1.00 97.88 80 THR A C 1
ATOM 641 O O . THR A 1 80 ? -4.179 -1.076 6.783 1.00 97.88 80 THR A O 1
ATOM 644 N N . THR A 1 81 ? -3.949 1.076 6.203 1.00 97.69 81 THR A N 1
ATOM 645 C CA . THR A 1 81 ? -4.521 1.611 7.447 1.00 97.69 81 THR A CA 1
ATOM 646 C C . THR A 1 81 ? -5.993 1.208 7.654 1.00 97.69 81 THR A C 1
ATOM 648 O O . THR A 1 81 ? -6.301 0.616 8.697 1.00 97.69 81 THR A O 1
ATOM 651 N N . PRO A 1 82 ? -6.912 1.422 6.686 1.00 98.31 82 PRO A N 1
ATOM 652 C CA . PRO A 1 82 ? -8.267 0.871 6.746 1.00 98.31 82 PRO A CA 1
ATOM 653 C C . PRO A 1 82 ? -8.328 -0.642 6.983 1.00 98.31 82 PRO A C 1
ATOM 655 O O . PRO A 1 82 ? -9.142 -1.110 7.784 1.00 98.31 82 PRO A O 1
ATOM 658 N N . ILE A 1 83 ? -7.474 -1.423 6.313 1.00 98.56 83 ILE A N 1
ATOM 659 C CA . ILE A 1 83 ? -7.447 -2.884 6.459 1.00 98.56 83 ILE A CA 1
ATOM 660 C C . ILE A 1 83 ? -6.997 -3.271 7.867 1.00 98.56 83 ILE A C 1
ATOM 662 O O . ILE A 1 83 ? -7.664 -4.080 8.513 1.00 98.56 83 ILE A O 1
ATOM 666 N N . ALA A 1 84 ? -5.932 -2.660 8.388 1.00 98.06 84 ALA A N 1
ATOM 667 C CA . ALA A 1 84 ? -5.472 -2.885 9.754 1.00 98.06 84 ALA A CA 1
ATOM 668 C C . ALA A 1 84 ? -6.582 -2.600 10.778 1.00 98.06 84 ALA A C 1
ATOM 670 O O . ALA A 1 84 ? -6.814 -3.411 11.679 1.00 98.06 84 ALA A O 1
ATOM 671 N N . ARG A 1 85 ? -7.333 -1.504 10.595 1.00 97.94 85 ARG A N 1
ATOM 672 C CA . ARG A 1 85 ? -8.511 -1.188 11.413 1.00 97.94 85 ARG A CA 1
ATOM 673 C C . ARG A 1 85 ? -9.567 -2.285 11.320 1.00 97.94 85 ARG A C 1
ATOM 675 O O . ARG A 1 85 ? -10.034 -2.753 12.358 1.00 97.94 85 ARG A O 1
ATOM 682 N N . VAL A 1 86 ? -9.972 -2.699 10.118 1.00 98.06 86 VAL A N 1
ATOM 683 C CA . VAL A 1 86 ? -10.993 -3.750 9.935 1.00 98.06 86 VAL A CA 1
ATOM 684 C C . VAL A 1 86 ? -10.544 -5.066 10.568 1.00 98.06 86 VAL A C 1
ATOM 686 O O . VAL A 1 86 ? -11.319 -5.690 11.293 1.00 98.06 86 VAL A O 1
ATOM 689 N N . VAL A 1 87 ? -9.282 -5.458 10.392 1.00 97.94 87 VAL A N 1
ATOM 690 C CA . VAL A 1 87 ? -8.753 -6.697 10.971 1.00 97.94 87 VAL A CA 1
ATOM 691 C C . VAL A 1 87 ? -8.731 -6.647 12.500 1.00 97.94 87 VAL A C 1
ATOM 693 O O . VAL A 1 87 ? -9.117 -7.614 13.163 1.00 97.94 87 VAL A O 1
ATOM 696 N N . ALA A 1 88 ? -8.326 -5.515 13.075 1.00 96.88 88 ALA A N 1
ATOM 697 C CA . ALA A 1 88 ? -8.277 -5.331 14.520 1.00 96.88 88 ALA A CA 1
ATOM 698 C C . ALA A 1 88 ? -9.665 -5.191 15.167 1.00 96.88 88 ALA A C 1
ATOM 700 O O . ALA A 1 88 ? -9.838 -5.552 16.331 1.00 96.88 88 ALA A O 1
ATOM 701 N N . THR A 1 89 ? -10.664 -4.686 14.435 1.00 96.06 89 THR A N 1
ATOM 702 C CA . THR A 1 89 ? -11.975 -4.337 15.011 1.00 96.06 89 THR A CA 1
ATOM 703 C C . THR A 1 89 ? -13.103 -5.293 14.631 1.00 96.06 89 THR A C 1
ATOM 705 O O . THR A 1 89 ? -13.896 -5.657 15.496 1.00 96.06 89 THR A O 1
ATOM 708 N N . GLN A 1 90 ? -13.167 -5.731 13.375 1.00 96.81 90 GLN A N 1
ATOM 709 C CA . GLN A 1 90 ? -14.264 -6.538 12.830 1.00 96.81 90 GLN A CA 1
ATOM 710 C C . GLN A 1 90 ? -13.859 -8.005 12.638 1.00 96.81 90 GLN A C 1
ATOM 712 O O . GLN A 1 90 ? -14.676 -8.896 12.836 1.00 96.81 90 GLN A O 1
ATOM 717 N N . MET A 1 91 ? -12.583 -8.285 12.347 1.00 96.62 91 MET A N 1
ATOM 718 C CA . MET A 1 91 ? -12.060 -9.656 12.194 1.00 96.62 91 MET A CA 1
ATOM 719 C C . MET A 1 91 ? -11.335 -10.155 13.455 1.00 96.62 91 MET A C 1
ATOM 721 O O . MET A 1 91 ? -10.369 -10.921 13.386 1.00 96.62 91 MET A O 1
ATOM 725 N N . LYS A 1 92 ? -11.787 -9.726 14.641 1.00 90.81 92 LYS A N 1
ATOM 726 C CA . LYS A 1 92 ? -11.134 -10.033 15.927 1.00 90.81 92 LYS A CA 1
ATOM 727 C C . LYS A 1 92 ? -10.929 -11.531 16.150 1.00 90.81 92 LYS A C 1
ATOM 729 O O . LYS A 1 92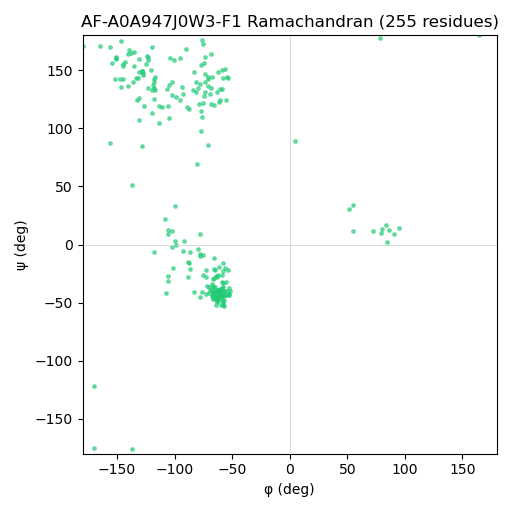 ? -9.843 -11.919 16.573 1.00 90.81 92 LYS A O 1
ATOM 734 N N . ASN A 1 93 ? -11.907 -12.347 15.765 1.00 92.38 93 ASN A N 1
ATOM 735 C CA . ASN A 1 93 ? -11.908 -13.795 15.994 1.00 92.38 93 ASN A CA 1
ATOM 736 C C . ASN A 1 93 ? -11.194 -14.602 14.897 1.00 92.38 93 ASN A C 1
ATOM 738 O O . ASN A 1 93 ? -11.012 -15.809 15.046 1.00 92.38 93 ASN A O 1
ATOM 742 N N . VAL A 1 94 ? -10.772 -13.958 13.804 1.00 92.25 94 VAL A N 1
ATOM 743 C CA . VAL A 1 94 ? -10.027 -14.631 12.737 1.00 92.25 94 VAL A CA 1
ATOM 744 C C . VAL A 1 94 ? -8.592 -14.864 13.210 1.00 92.25 94 VAL A C 1
ATOM 746 O O . VAL A 1 94 ? -7.881 -13.920 13.580 1.00 92.25 94 VAL A O 1
ATOM 749 N N . LYS A 1 95 ? -8.183 -16.137 13.215 1.00 88.69 95 LYS A N 1
ATOM 750 C CA . LYS A 1 95 ? -6.805 -16.560 13.486 1.00 88.69 95 LYS A CA 1
ATOM 751 C C . LYS A 1 95 ? -5.973 -16.412 12.209 1.00 88.69 95 LYS A C 1
ATOM 753 O O . LYS A 1 95 ? -6.466 -16.676 11.117 1.00 88.69 95 LYS A O 1
ATOM 758 N N . GLY A 1 96 ? -4.734 -15.943 12.354 1.00 87.12 96 GLY A N 1
ATOM 759 C CA . GLY A 1 96 ? -3.810 -15.791 11.229 1.00 87.12 96 GLY A CA 1
ATOM 760 C C . GLY A 1 96 ? -3.225 -17.127 10.745 1.00 87.12 96 GLY A C 1
ATOM 761 O O . GLY A 1 96 ? -3.412 -18.148 11.409 1.00 87.12 96 GLY A O 1
ATOM 762 N N . PRO A 1 97 ? -2.480 -17.120 9.626 1.00 96.31 97 PRO A N 1
ATOM 763 C CA . PRO A 1 97 ? -2.199 -15.959 8.779 1.00 96.31 97 PRO A CA 1
ATOM 764 C C . PRO A 1 97 ? -3.410 -15.535 7.930 1.00 96.31 97 PRO A C 1
ATOM 766 O O . PRO A 1 97 ? -4.028 -16.353 7.255 1.00 96.31 97 PRO A O 1
ATOM 769 N N . ILE A 1 98 ? -3.731 -14.241 7.951 1.00 98.38 98 ILE A N 1
ATOM 770 C CA . ILE A 1 98 ? -4.803 -13.618 7.169 1.00 98.38 98 ILE A CA 1
ATOM 771 C C . ILE A 1 98 ? -4.179 -13.044 5.895 1.00 98.38 98 ILE A C 1
ATOM 773 O O . ILE A 1 98 ? -3.248 -12.245 5.976 1.00 98.38 98 ILE A O 1
ATOM 777 N N . ARG A 1 99 ? -4.691 -13.450 4.731 1.00 98.69 99 ARG A N 1
ATOM 778 C CA . ARG A 1 99 ? -4.220 -13.020 3.408 1.00 98.69 99 ARG A CA 1
ATOM 779 C C . ARG A 1 99 ? -5.294 -12.193 2.722 1.00 98.69 99 ARG A C 1
ATOM 781 O O . ARG A 1 99 ? -6.289 -12.747 2.258 1.00 98.69 99 ARG A O 1
ATOM 788 N N . LEU A 1 100 ? -5.107 -10.879 2.670 1.00 98.81 100 LEU A N 1
ATOM 789 C CA . LEU A 1 100 ? -6.076 -9.945 2.096 1.00 98.81 100 LEU A CA 1
ATOM 790 C C . LEU A 1 100 ? -5.481 -9.217 0.901 1.00 98.81 100 LEU A C 1
ATOM 792 O O . LEU A 1 100 ? -4.327 -8.813 0.948 1.00 98.81 100 LEU A O 1
ATOM 796 N N . TYR A 1 101 ? -6.261 -9.009 -0.153 1.00 98.88 101 TYR A N 1
ATOM 797 C CA . TYR A 1 101 ? -5.876 -8.117 -1.243 1.00 98.88 101 TYR A CA 1
ATOM 798 C C . TYR A 1 101 ? -6.937 -7.050 -1.490 1.00 98.88 101 TYR A C 1
ATOM 800 O O . TYR A 1 101 ? -8.121 -7.247 -1.211 1.00 98.88 101 TYR A O 1
ATOM 808 N N . TYR A 1 102 ? -6.505 -5.929 -2.056 1.00 98.75 102 TYR A N 1
ATOM 809 C CA . TYR A 1 102 ? -7.367 -4.824 -2.459 1.00 98.75 102 TYR A CA 1
ATOM 810 C C . TYR A 1 102 ? -7.064 -4.373 -3.885 1.00 98.75 102 TYR A C 1
ATOM 812 O O . TYR A 1 102 ? -6.004 -4.655 -4.454 1.00 98.75 102 TYR A O 1
ATOM 820 N N . SER A 1 103 ? -8.035 -3.686 -4.476 1.00 97.31 103 SER A N 1
ATOM 821 C CA . SER A 1 103 ? -7.968 -3.173 -5.839 1.00 97.31 103 SER A CA 1
ATOM 822 C C . SER A 1 103 ? -8.934 -1.997 -5.913 1.00 97.31 103 SER A C 1
ATOM 824 O O . SER A 1 103 ? -10.129 -2.179 -6.160 1.00 97.31 103 SER A O 1
ATOM 826 N N . ASP A 1 104 ? -8.438 -0.812 -5.558 1.00 97.19 104 ASP A N 1
ATOM 827 C CA . ASP A 1 104 ? -9.278 0.330 -5.203 1.00 97.19 104 ASP A CA 1
ATOM 828 C C . ASP A 1 104 ? -8.579 1.674 -5.437 1.00 97.19 104 ASP A C 1
ATOM 830 O O . ASP A 1 104 ? -7.354 1.789 -5.412 1.00 97.19 104 ASP A O 1
ATOM 834 N N . ASN A 1 105 ? -9.386 2.724 -5.612 1.00 97.25 105 ASN A N 1
ATOM 835 C CA . ASN A 1 105 ? -8.900 4.102 -5.603 1.00 97.25 105 ASN A CA 1
ATOM 836 C C . ASN A 1 105 ? -8.495 4.546 -4.193 1.00 97.25 105 ASN A C 1
ATOM 838 O O . ASN A 1 105 ? -9.207 4.269 -3.220 1.00 97.25 105 ASN A O 1
ATOM 842 N N . VAL A 1 106 ? -7.417 5.322 -4.128 1.00 97.44 106 VAL A N 1
ATOM 843 C CA . VAL A 1 106 ? -6.992 6.117 -2.971 1.00 97.44 106 VAL A CA 1
ATOM 844 C C . VAL A 1 106 ? -6.842 7.584 -3.375 1.00 97.44 106 VAL A C 1
ATOM 846 O O . VAL A 1 106 ? -6.757 7.906 -4.564 1.00 97.44 106 VAL A O 1
ATOM 849 N N . TYR A 1 107 ? -6.820 8.472 -2.380 1.00 97.62 107 TYR A N 1
ATOM 850 C CA . TYR A 1 107 ? -6.930 9.912 -2.600 1.00 97.62 107 TYR A CA 1
ATOM 851 C C . TYR A 1 107 ? -5.873 10.684 -1.813 1.00 97.62 107 TYR A C 1
ATOM 853 O O . TYR A 1 107 ? -5.788 10.561 -0.592 1.00 97.62 107 TYR A O 1
ATOM 861 N N . ARG A 1 108 ? -5.070 11.505 -2.494 1.00 95.75 108 ARG A N 1
ATOM 862 C CA . ARG A 1 108 ? -4.000 12.302 -1.878 1.00 95.75 108 ARG A CA 1
ATOM 863 C C . ARG A 1 108 ? -3.924 13.690 -2.494 1.00 95.75 108 ARG A C 1
ATOM 865 O O . ARG A 1 108 ? -3.955 13.821 -3.707 1.00 95.75 108 ARG A O 1
ATOM 872 N N . GLN A 1 109 ? -3.765 14.714 -1.669 1.00 92.88 109 GLN A N 1
ATOM 873 C CA . GLN A 1 109 ? -3.353 16.050 -2.075 1.00 92.88 109 GLN A CA 1
ATOM 874 C C . GLN A 1 109 ? -1.850 16.010 -2.334 1.00 92.88 109 GLN A C 1
ATOM 876 O O . GLN A 1 109 ? -1.046 16.031 -1.404 1.00 92.88 109 GLN A O 1
ATOM 881 N N . GLN A 1 110 ? -1.460 15.862 -3.596 1.00 83.50 110 GLN A N 1
ATOM 882 C CA . GLN A 1 110 ? -0.057 15.734 -3.967 1.00 83.50 110 GLN A CA 1
ATOM 883 C C . GLN A 1 110 ? 0.277 16.542 -5.215 1.00 83.50 110 GLN A C 1
ATOM 885 O O . GLN A 1 110 ? -0.598 17.013 -5.942 1.00 83.50 110 GLN A O 1
ATOM 890 N N . LYS A 1 111 ? 1.577 16.730 -5.445 1.00 80.38 111 LYS A N 1
ATOM 891 C CA . LYS A 1 111 ? 2.060 17.337 -6.678 1.00 80.38 111 LYS A CA 1
ATOM 892 C C . LYS A 1 111 ? 1.676 16.435 -7.851 1.00 80.38 111 LYS A C 1
ATOM 894 O O . LYS A 1 111 ? 1.900 15.228 -7.801 1.00 80.38 111 LYS A O 1
ATOM 899 N N . LEU A 1 112 ? 1.093 17.040 -8.880 1.00 80.00 112 LEU A N 1
ATOM 900 C CA . LEU A 1 112 ? 0.664 16.332 -10.078 1.00 80.00 112 LEU A CA 1
ATOM 901 C C . LEU A 1 112 ? 1.874 16.063 -10.970 1.00 80.00 112 LEU A C 1
ATOM 903 O O . LEU A 1 112 ? 2.559 1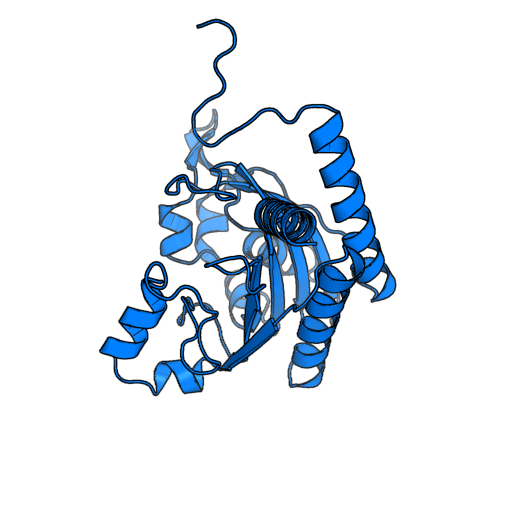6.994 -11.396 1.00 80.00 112 LEU A O 1
ATOM 907 N N . GLU A 1 113 ? 2.128 14.790 -11.241 1.00 76.38 113 GLU A N 1
ATOM 908 C CA . GLU A 1 113 ? 3.212 14.304 -12.097 1.00 76.38 113 GLU A CA 1
ATOM 909 C C . GLU A 1 113 ? 2.690 13.134 -12.947 1.00 76.38 113 GLU A C 1
ATOM 911 O O . GLU A 1 113 ? 1.604 12.610 -12.697 1.00 76.38 113 GLU A O 1
ATOM 916 N N . ALA A 1 114 ? 3.434 12.704 -13.971 1.00 70.50 114 ALA A N 1
ATOM 917 C CA . ALA A 1 114 ? 3.010 11.577 -14.804 1.00 70.50 114 ALA A CA 1
ATOM 918 C C . ALA A 1 114 ? 2.749 10.333 -13.934 1.00 70.50 114 ALA A C 1
ATOM 920 O O . ALA A 1 114 ? 3.621 9.922 -13.173 1.00 70.50 114 ALA A O 1
ATOM 921 N N . GLY A 1 115 ? 1.548 9.751 -14.027 1.00 69.88 115 GLY A N 1
ATOM 922 C CA . GLY A 1 115 ? 1.139 8.610 -13.197 1.00 69.88 115 GLY A CA 1
ATOM 923 C C . GLY A 1 115 ? 0.857 8.945 -11.722 1.00 69.88 115 GLY A C 1
ATOM 924 O O . GLY A 1 115 ? 0.729 8.021 -10.915 1.00 69.88 115 GLY A O 1
ATOM 925 N N . GLN A 1 116 ? 0.776 10.230 -11.363 1.00 77.44 116 GLN A N 1
ATOM 926 C CA . GLN A 1 116 ? 0.496 10.731 -10.015 1.00 77.44 116 GLN A CA 1
ATOM 927 C C . GLN A 1 116 ? -0.651 11.747 -10.049 1.00 77.44 116 GLN A C 1
ATOM 929 O O . GLN A 1 116 ? -0.444 12.959 -10.097 1.00 77.44 116 GLN A O 1
ATOM 934 N N . ASP A 1 117 ? -1.869 11.221 -9.998 1.00 88.44 117 ASP A N 1
ATOM 935 C CA . ASP A 1 117 ? -3.100 11.994 -9.837 1.00 88.44 117 ASP A CA 1
ATOM 936 C C . ASP A 1 117 ? -3.444 12.163 -8.346 1.00 88.44 117 ASP A C 1
ATOM 938 O O . ASP A 1 117 ? -2.870 11.496 -7.483 1.00 88.44 117 ASP A O 1
ATOM 942 N N . ASN A 1 118 ? -4.396 13.038 -8.019 1.00 94.12 118 ASN A N 1
ATOM 943 C CA . ASN A 1 118 ? -4.943 13.148 -6.664 1.00 94.12 118 ASN A CA 1
ATOM 944 C C . ASN A 1 118 ? -5.911 12.004 -6.333 1.00 94.12 118 ASN A C 1
ATOM 946 O O . ASN A 1 118 ? -6.055 11.655 -5.166 1.00 94.12 118 ASN A O 1
ATOM 950 N N . GLN A 1 119 ? -6.551 11.413 -7.344 1.00 95.88 119 GLN A N 1
ATOM 951 C CA . GLN A 1 119 ? -7.260 10.137 -7.266 1.00 95.88 119 GLN A CA 1
ATOM 952 C C . GLN A 1 119 ? -6.521 9.129 -8.135 1.00 95.88 119 GLN A C 1
ATOM 954 O O . GLN A 1 119 ? -6.433 9.308 -9.346 1.00 95.88 119 GLN A O 1
ATOM 959 N N . PHE A 1 120 ? -6.028 8.048 -7.543 1.00 94.69 120 PHE A N 1
ATOM 960 C CA . PHE A 1 120 ? -5.317 7.022 -8.297 1.00 94.69 120 PHE A CA 1
ATOM 961 C C . PHE A 1 120 ? -5.590 5.630 -7.743 1.00 94.69 120 PHE A C 1
ATOM 963 O O . PHE A 1 120 ? -5.904 5.444 -6.569 1.00 94.69 120 PHE A O 1
ATOM 970 N N . TYR A 1 121 ? -5.468 4.643 -8.622 1.00 96.25 121 TYR A N 1
ATOM 971 C CA . TYR A 1 121 ? -5.835 3.267 -8.332 1.00 96.25 121 TYR A CA 1
ATOM 972 C C . TYR A 1 121 ? -4.631 2.473 -7.818 1.00 96.25 121 TYR A C 1
ATOM 974 O O . TYR A 1 121 ? -3.562 2.478 -8.441 1.00 96.25 121 TYR A O 1
ATOM 982 N N . GLN A 1 122 ? -4.810 1.779 -6.695 1.00 97.19 122 GLN A N 1
ATOM 983 C CA . GLN A 1 122 ? -3.807 0.905 -6.097 1.00 97.19 122 GLN A CA 1
ATOM 984 C C . GLN A 1 122 ? -4.276 -0.548 -6.059 1.00 97.19 122 GLN A C 1
ATOM 986 O O . GLN A 1 122 ? -5.448 -0.846 -5.826 1.00 97.19 122 GLN A O 1
ATOM 991 N N . LEU A 1 123 ? -3.323 -1.454 -6.261 1.00 98.00 123 LEU A N 1
ATOM 992 C CA . LEU A 1 123 ? -3.486 -2.885 -6.036 1.00 98.00 123 LEU A CA 1
ATOM 993 C C . LEU A 1 123 ? -2.432 -3.343 -5.047 1.00 98.00 123 LEU A C 1
ATOM 995 O O . LEU A 1 123 ? -1.262 -3.001 -5.197 1.00 98.00 123 LEU A O 1
ATOM 999 N N . GLY A 1 124 ? -2.820 -4.141 -4.071 1.00 98.44 124 GLY A N 1
ATOM 1000 C CA . GLY A 1 124 ? -1.882 -4.576 -3.055 1.00 98.44 124 GLY A CA 1
ATOM 1001 C C . GLY A 1 124 ? -2.397 -5.746 -2.258 1.00 98.44 124 GLY A C 1
ATOM 1002 O O . GLY A 1 124 ? -3.560 -6.139 -2.377 1.00 98.44 124 GLY A O 1
ATOM 1003 N N . VAL A 1 125 ? -1.499 -6.299 -1.457 1.00 98.81 125 VAL A N 1
ATOM 1004 C CA . VAL A 1 125 ? -1.790 -7.416 -0.568 1.00 98.81 125 VAL A CA 1
ATOM 1005 C C . VAL A 1 125 ? -1.282 -7.112 0.830 1.00 98.81 125 VAL A C 1
ATOM 1007 O O . VAL A 1 125 ? -0.257 -6.452 0.983 1.00 98.81 125 VAL A O 1
ATOM 1010 N N . GLU A 1 126 ? -1.981 -7.646 1.823 1.00 98.75 126 GLU A N 1
ATOM 1011 C CA . GLU A 1 126 ? -1.637 -7.595 3.236 1.00 98.75 126 GLU A CA 1
ATOM 1012 C C . GLU A 1 126 ? -1.626 -9.028 3.789 1.00 98.75 126 GLU A C 1
ATOM 1014 O O . GLU A 1 126 ? -2.641 -9.734 3.758 1.00 98.75 126 GLU A O 1
ATOM 1019 N N . LEU A 1 127 ? -0.469 -9.461 4.286 1.00 98.81 127 LEU A N 1
ATOM 1020 C CA . LEU A 1 127 ? -0.273 -10.713 5.009 1.00 98.81 127 LEU A CA 1
ATOM 1021 C C . LEU A 1 127 ? -0.125 -10.398 6.495 1.00 98.81 127 LEU A C 1
ATOM 1023 O O . LEU A 1 127 ? 0.885 -9.853 6.941 1.00 98.81 127 LEU A O 1
ATOM 1027 N N . ILE A 1 128 ? -1.145 -10.754 7.267 1.00 98.62 128 ILE A N 1
ATOM 1028 C CA . ILE A 1 128 ? -1.282 -10.365 8.670 1.00 98.62 128 ILE A CA 1
ATOM 1029 C C . ILE A 1 128 ? -1.261 -11.608 9.558 1.00 98.62 128 ILE A C 1
ATOM 1031 O O . ILE A 1 128 ? -1.963 -12.586 9.317 1.00 98.62 128 ILE A O 1
ATOM 1035 N N . GLY A 1 129 ? -0.482 -11.568 10.634 1.00 97.44 129 GLY A N 1
ATOM 1036 C CA . GLY A 1 129 ? -0.281 -12.691 11.548 1.00 97.44 129 GLY A CA 1
ATOM 1037 C C . GLY A 1 129 ? 0.820 -13.659 11.127 1.00 97.44 129 GLY A C 1
ATOM 1038 O O . GLY A 1 129 ? 0.904 -14.734 11.710 1.00 97.44 129 GLY A O 1
ATOM 1039 N N . ALA A 1 130 ? 1.655 -13.293 10.149 1.00 97.00 130 ALA A N 1
ATOM 1040 C CA . ALA A 1 130 ? 2.838 -14.056 9.759 1.00 97.00 130 ALA A CA 1
ATOM 1041 C C . ALA A 1 130 ? 4.116 -13.218 9.928 1.00 97.00 130 ALA A C 1
ATOM 1043 O O . ALA A 1 130 ? 4.199 -12.068 9.486 1.00 97.00 130 ALA A O 1
ATOM 1044 N N . SER A 1 131 ? 5.134 -13.808 10.547 1.00 94.75 131 SER A N 1
ATOM 1045 C CA . SER A 1 131 ? 6.443 -13.190 10.769 1.00 94.75 131 SER A CA 1
ATOM 1046 C C . SER A 1 131 ? 7.567 -13.985 10.102 1.00 94.75 131 SER A C 1
ATOM 1048 O O . SER A 1 131 ? 7.370 -15.097 9.612 1.00 94.75 131 SER A O 1
ATOM 1050 N N . GLY A 1 132 ? 8.761 -13.394 10.077 1.00 94.56 132 GLY A N 1
ATOM 1051 C CA . GLY A 1 132 ? 9.974 -14.047 9.597 1.00 94.56 132 GLY A CA 1
ATOM 1052 C C . GLY A 1 132 ? 10.117 -14.109 8.073 1.00 94.56 132 GLY A C 1
ATOM 1053 O O . GLY A 1 132 ? 9.257 -13.685 7.301 1.00 94.56 132 GLY A O 1
ATOM 1054 N N . LYS A 1 133 ? 11.253 -14.666 7.644 1.00 95.12 133 LYS A N 1
ATOM 1055 C CA . LYS A 1 133 ? 11.726 -14.633 6.253 1.00 95.12 133 LYS A CA 1
ATOM 1056 C C . LYS A 1 133 ? 10.742 -15.250 5.255 1.00 95.12 133 LYS A C 1
ATOM 1058 O O . LYS A 1 133 ? 10.574 -14.711 4.171 1.00 95.12 133 LYS A O 1
ATOM 1063 N N . ASN A 1 134 ? 10.041 -16.319 5.637 1.00 97.38 134 ASN A N 1
ATOM 1064 C CA . ASN A 1 134 ? 9.082 -16.991 4.753 1.00 97.38 134 ASN A CA 1
ATOM 1065 C C . ASN A 1 134 ? 7.925 -16.065 4.345 1.00 97.38 134 ASN A C 1
ATOM 1067 O O . ASN A 1 134 ? 7.506 -16.075 3.191 1.00 97.38 134 ASN A O 1
ATOM 1071 N N . ALA A 1 135 ? 7.436 -15.235 5.271 1.00 97.81 135 ALA A N 1
ATOM 1072 C CA . ALA A 1 135 ? 6.400 -14.250 4.971 1.00 97.81 135 ALA A CA 1
ATOM 1073 C C . ALA A 1 135 ? 6.937 -13.111 4.084 1.00 97.81 135 ALA A C 1
ATOM 1075 O O . ALA A 1 135 ? 6.236 -12.661 3.183 1.00 97.81 135 ALA A O 1
ATOM 1076 N N . ASP A 1 136 ? 8.192 -12.689 4.275 1.00 97.81 136 ASP A N 1
ATOM 1077 C CA . ASP A 1 136 ? 8.829 -11.681 3.410 1.00 97.81 136 ASP A CA 1
ATOM 1078 C C . ASP A 1 136 ? 9.011 -12.203 1.977 1.00 97.81 136 ASP A C 1
ATOM 1080 O O . ASP A 1 136 ? 8.692 -11.516 1.004 1.00 97.81 136 ASP A O 1
ATOM 1084 N N . GLU A 1 137 ? 9.485 -13.443 1.841 1.00 97.69 137 GLU A N 1
ATOM 1085 C CA . GLU A 1 137 ? 9.670 -14.117 0.556 1.00 97.69 137 GLU A CA 1
ATOM 1086 C C . GLU A 1 137 ? 8.338 -14.335 -0.173 1.00 97.69 137 GLU A C 1
ATOM 1088 O O . GLU A 1 137 ? 8.282 -14.141 -1.389 1.00 97.69 137 GLU A O 1
ATOM 1093 N N . GLU A 1 138 ? 7.260 -14.677 0.547 1.00 98.31 138 GLU A N 1
ATOM 1094 C CA . GLU A 1 138 ? 5.905 -14.774 -0.012 1.00 98.31 138 GLU A CA 1
ATOM 1095 C C . GLU A 1 138 ? 5.494 -13.444 -0.663 1.00 98.31 138 GLU A C 1
ATOM 1097 O O . GLU A 1 138 ? 5.161 -13.413 -1.850 1.00 98.31 138 GLU A O 1
ATOM 1102 N N . ILE A 1 139 ? 5.603 -12.333 0.070 1.00 98.50 139 ILE A N 1
ATOM 1103 C CA . ILE A 1 139 ? 5.232 -10.995 -0.411 1.00 98.50 139 ILE A CA 1
ATOM 1104 C C . ILE A 1 139 ? 6.071 -10.564 -1.618 1.00 98.50 139 ILE A C 1
ATOM 1106 O O . ILE A 1 139 ? 5.515 -10.115 -2.625 1.00 98.50 139 ILE A O 1
ATOM 1110 N N . ILE A 1 140 ? 7.393 -10.749 -1.572 1.00 97.62 140 ILE A N 1
ATOM 1111 C CA . ILE A 1 140 ? 8.286 -10.398 -2.689 1.00 97.62 140 ILE A CA 1
ATOM 1112 C C . ILE A 1 140 ? 7.960 -11.241 -3.930 1.00 97.62 140 ILE A C 1
ATOM 1114 O O . ILE A 1 140 ? 7.915 -10.719 -5.048 1.00 97.62 140 ILE A O 1
ATOM 1118 N N . LYS A 1 141 ? 7.714 -12.546 -3.757 1.00 98.12 141 LYS A N 1
ATOM 1119 C CA . LYS A 1 141 ? 7.380 -13.462 -4.856 1.00 98.12 141 LYS A CA 1
ATOM 1120 C C . LYS A 1 141 ? 6.044 -13.105 -5.501 1.00 98.12 141 LYS A C 1
ATOM 1122 O O . LYS A 1 141 ? 5.949 -13.122 -6.727 1.00 98.12 141 LYS A O 1
ATOM 1127 N N . ILE A 1 142 ? 5.030 -12.772 -4.704 1.00 98.25 142 ILE A N 1
ATOM 1128 C CA . ILE A 1 142 ? 3.712 -12.362 -5.206 1.00 98.25 142 ILE A CA 1
ATOM 1129 C C . ILE A 1 142 ? 3.807 -11.031 -5.950 1.00 98.25 142 ILE A C 1
ATOM 1131 O O . ILE A 1 142 ? 3.266 -10.922 -7.049 1.00 98.25 142 ILE A O 1
ATOM 1135 N N . CYS A 1 143 ? 4.542 -10.056 -5.407 1.00 98.38 143 CYS A N 1
ATOM 1136 C CA . CYS A 1 143 ? 4.776 -8.774 -6.070 1.00 98.38 143 CYS A CA 1
ATOM 1137 C C . CYS A 1 143 ? 5.437 -8.963 -7.443 1.00 98.38 143 CYS A C 1
ATOM 1139 O O . CYS A 1 143 ? 4.932 -8.463 -8.449 1.00 98.38 143 CYS A O 1
ATOM 1141 N N . ARG A 1 144 ? 6.506 -9.771 -7.512 1.00 97.62 144 ARG A N 1
ATOM 1142 C CA . ARG A 1 144 ? 7.183 -10.093 -8.777 1.00 97.62 144 ARG A CA 1
ATOM 1143 C C . ARG A 1 144 ? 6.227 -10.725 -9.791 1.00 97.62 144 ARG A C 1
ATOM 1145 O O . ARG A 1 144 ? 6.090 -10.203 -10.892 1.00 97.62 144 ARG A O 1
ATOM 1152 N N . LYS A 1 145 ? 5.508 -11.783 -9.396 1.00 98.12 145 LYS A N 1
ATOM 1153 C CA . LYS A 1 145 ? 4.535 -12.466 -10.265 1.00 98.12 145 LYS A CA 1
ATOM 1154 C C . LYS A 1 145 ? 3.445 -11.523 -10.781 1.00 98.12 145 LYS A C 1
ATOM 1156 O O . LYS A 1 145 ? 3.049 -11.630 -11.938 1.00 98.12 145 LYS A O 1
ATOM 1161 N N . ALA A 1 146 ? 2.955 -10.611 -9.938 1.00 98.25 146 ALA A N 1
ATOM 1162 C CA . ALA A 1 146 ? 1.933 -9.635 -10.311 1.00 98.25 146 ALA A CA 1
ATOM 1163 C C . ALA A 1 146 ? 2.427 -8.641 -11.377 1.00 98.25 146 ALA A C 1
ATOM 1165 O O . ALA A 1 146 ? 1.665 -8.263 -12.264 1.00 98.25 146 ALA A O 1
ATOM 1166 N N . LEU A 1 147 ? 3.697 -8.240 -11.322 1.00 97.44 147 LEU A N 1
ATOM 1167 C CA . LEU A 1 147 ? 4.298 -7.366 -12.332 1.00 97.44 147 LEU A CA 1
ATOM 1168 C C . LEU A 1 147 ? 4.625 -8.131 -13.628 1.00 97.44 147 LEU A C 1
ATOM 1170 O O . LEU A 1 147 ? 4.354 -7.642 -14.722 1.00 97.44 147 LEU A O 1
ATOM 1174 N N . GLU A 1 148 ? 5.135 -9.356 -13.526 1.00 96.25 148 GLU A N 1
ATOM 1175 C CA . GLU A 1 148 ? 5.477 -10.184 -14.691 1.00 96.25 148 GLU A CA 1
ATOM 1176 C C . GLU A 1 148 ? 4.238 -10.615 -15.495 1.00 96.25 148 GLU A C 1
ATOM 1178 O O . GLU A 1 148 ? 4.247 -10.540 -16.724 1.00 96.25 148 GLU A O 1
ATOM 1183 N N . ILE A 1 149 ? 3.129 -10.997 -14.840 1.00 97.62 149 ILE A N 1
ATOM 1184 C CA . ILE A 1 149 ? 1.923 -11.483 -15.545 1.00 97.62 149 ILE A CA 1
ATOM 1185 C C . ILE A 1 149 ? 1.287 -10.417 -16.453 1.00 97.62 149 ILE A C 1
ATOM 1187 O O . ILE A 1 149 ? 0.647 -10.734 -17.466 1.00 97.62 149 ILE A O 1
ATOM 1191 N N . VAL A 1 150 ? 1.458 -9.134 -16.120 1.00 97.19 150 VAL A N 1
ATOM 1192 C CA . VAL A 1 150 ? 0.945 -8.033 -16.947 1.00 97.19 150 VAL A CA 1
ATOM 1193 C C . VAL A 1 150 ? 1.824 -7.763 -18.170 1.00 97.19 150 VAL A C 1
ATOM 1195 O O . VAL A 1 150 ? 1.394 -7.030 -19.059 1.00 97.19 150 VAL A O 1
ATOM 1198 N N . GLY A 1 151 ? 2.992 -8.409 -18.255 1.00 96.06 151 GLY A N 1
ATOM 1199 C CA . GLY A 1 151 ? 3.934 -8.317 -19.366 1.00 96.06 151 GLY A CA 1
ATOM 1200 C C . GLY A 1 151 ? 5.044 -7.287 -19.167 1.00 96.06 151 GLY A C 1
ATOM 1201 O O . GLY A 1 151 ? 5.696 -6.936 -20.148 1.00 96.06 151 GLY A O 1
ATOM 1202 N N . LEU A 1 152 ? 5.255 -6.784 -17.942 1.00 94.88 152 LEU A N 1
ATOM 1203 C CA . LEU A 1 152 ? 6.407 -5.927 -17.661 1.00 94.88 152 LEU A CA 1
ATOM 1204 C C . LEU A 1 152 ? 7.696 -6.748 -17.730 1.00 94.88 152 LEU A C 1
ATOM 1206 O O . LEU A 1 152 ? 7.815 -7.792 -17.090 1.00 94.88 152 LEU A O 1
ATOM 1210 N N . LYS A 1 153 ? 8.666 -6.242 -18.489 1.00 91.38 153 LYS A N 1
ATOM 1211 C CA . LYS A 1 153 ? 10.025 -6.786 -18.590 1.00 91.38 153 LYS A CA 1
ATOM 1212 C C . LYS A 1 153 ? 10.969 -6.050 -17.638 1.00 91.38 153 LYS A C 1
ATOM 1214 O O . LYS A 1 153 ? 10.669 -4.932 -17.215 1.00 91.38 153 LYS A O 1
ATOM 1219 N N . ASP A 1 154 ? 12.101 -6.673 -17.317 1.00 88.94 154 ASP A N 1
ATOM 1220 C CA . ASP A 1 154 ? 13.190 -6.081 -16.522 1.00 88.94 154 ASP A CA 1
ATOM 1221 C C . ASP A 1 154 ? 12.744 -5.529 -15.158 1.00 88.94 154 ASP A C 1
ATOM 1223 O O . ASP A 1 154 ? 13.257 -4.523 -14.664 1.00 88.94 154 ASP A O 1
ATOM 1227 N N . VAL A 1 155 ? 11.761 -6.192 -14.540 1.00 90.25 155 VAL A N 1
ATOM 1228 C CA . VAL A 1 155 ? 11.271 -5.829 -13.211 1.00 90.25 155 VAL A CA 1
ATOM 1229 C C . VAL A 1 155 ? 12.372 -6.072 -12.189 1.00 90.25 155 VAL A C 1
ATOM 1231 O O . VAL A 1 155 ? 12.811 -7.204 -11.970 1.00 90.25 155 VAL A O 1
ATOM 1234 N N . ARG A 1 156 ? 12.770 -5.008 -11.497 1.00 88.12 156 ARG A N 1
ATOM 1235 C CA . ARG A 1 156 ? 13.700 -5.087 -10.374 1.00 88.12 156 ARG A CA 1
ATOM 1236 C C . ARG A 1 156 ? 12.952 -4.876 -9.068 1.00 88.12 156 ARG A C 1
ATOM 1238 O O . ARG A 1 156 ? 12.151 -3.954 -8.954 1.00 88.12 156 ARG A O 1
ATOM 1245 N N . ILE A 1 157 ? 13.235 -5.728 -8.087 1.00 89.94 157 ILE A N 1
ATOM 1246 C CA . ILE A 1 157 ? 12.767 -5.569 -6.710 1.00 89.94 157 ILE A CA 1
ATOM 1247 C C . ILE A 1 157 ? 13.995 -5.459 -5.830 1.00 89.94 157 ILE A C 1
ATOM 1249 O O . ILE A 1 157 ? 14.750 -6.425 -5.696 1.00 89.94 157 ILE A O 1
ATOM 1253 N N . ASP A 1 158 ? 14.175 -4.290 -5.241 1.00 86.12 158 ASP A N 1
ATOM 1254 C CA . ASP A 1 158 ? 15.294 -4.028 -4.360 1.00 86.12 158 ASP A CA 1
ATOM 1255 C C . ASP A 1 158 ? 14.827 -4.092 -2.915 1.00 86.12 158 ASP A C 1
ATOM 1257 O O . ASP A 1 158 ? 13.838 -3.467 -2.541 1.00 86.12 158 ASP A O 1
ATOM 1261 N N . VAL A 1 159 ? 15.541 -4.872 -2.111 1.00 86.94 159 VAL A N 1
ATOM 1262 C CA . VAL A 1 159 ? 15.161 -5.192 -0.737 1.00 86.94 159 VAL A CA 1
ATOM 1263 C C . VAL A 1 159 ? 16.227 -4.662 0.208 1.00 86.94 159 VAL A C 1
ATOM 1265 O O . VAL A 1 159 ? 17.424 -4.873 0.001 1.00 86.94 159 VAL A O 1
ATOM 1268 N N . THR A 1 160 ? 15.783 -4.012 1.275 1.00 86.06 160 THR A N 1
ATOM 1269 C CA . THR A 1 160 ? 16.614 -3.522 2.371 1.00 86.06 160 THR A CA 1
ATOM 1270 C C . THR A 1 160 ? 15.936 -3.812 3.714 1.00 86.06 160 THR A C 1
ATOM 1272 O O . THR A 1 160 ? 14.905 -4.485 3.787 1.00 86.06 160 THR A O 1
ATOM 1275 N N . ASN A 1 161 ? 16.535 -3.340 4.802 1.00 86.81 161 ASN A N 1
ATOM 1276 C CA . ASN A 1 161 ? 15.962 -3.419 6.137 1.00 86.81 161 ASN A CA 1
ATOM 1277 C C . ASN A 1 161 ? 16.056 -2.057 6.825 1.00 86.81 161 ASN A C 1
ATOM 1279 O O . ASN A 1 161 ? 17.064 -1.360 6.690 1.00 86.81 161 ASN A O 1
ATOM 1283 N N . VAL A 1 162 ? 15.032 -1.710 7.603 1.00 85.25 162 VAL A N 1
ATOM 1284 C CA . VAL A 1 162 ? 14.995 -0.484 8.409 1.00 85.25 162 VAL A CA 1
ATOM 1285 C C . VAL A 1 162 ? 16.234 -0.343 9.298 1.00 85.25 162 VAL A C 1
ATOM 1287 O O . VAL A 1 162 ? 16.760 0.759 9.415 1.00 85.25 162 VAL A O 1
ATOM 1290 N N . SER A 1 163 ? 16.763 -1.433 9.867 1.00 85.56 163 SER A N 1
ATOM 1291 C CA . SER A 1 163 ? 17.987 -1.386 10.681 1.00 85.56 163 SER A CA 1
ATOM 1292 C C . SER A 1 163 ? 19.204 -0.899 9.886 1.00 85.56 163 SER A C 1
ATOM 1294 O O . SER A 1 163 ? 19.964 -0.063 10.375 1.00 85.56 163 SER A O 1
ATOM 1296 N N . LYS A 1 164 ? 19.348 -1.344 8.629 1.00 81.56 164 LYS A N 1
ATOM 1297 C CA . LYS A 1 164 ? 20.405 -0.881 7.719 1.00 81.56 164 LYS A CA 1
ATOM 1298 C C . LYS A 1 164 ? 20.232 0.606 7.417 1.00 81.56 164 LYS A C 1
ATOM 1300 O O . LYS A 1 164 ? 21.219 1.331 7.460 1.00 81.56 164 LYS A O 1
ATOM 1305 N N . ILE A 1 165 ? 19.005 1.073 7.171 1.00 77.75 165 ILE A N 1
ATOM 1306 C CA . ILE A 1 165 ? 18.724 2.493 6.889 1.00 77.75 165 ILE A CA 1
ATOM 1307 C C . ILE A 1 165 ? 19.057 3.366 8.106 1.00 77.75 165 ILE A C 1
ATOM 1309 O O . ILE A 1 165 ? 19.792 4.341 7.972 1.00 77.75 165 ILE A O 1
ATOM 1313 N N . LYS A 1 166 ? 18.600 2.976 9.303 1.00 80.44 166 LYS A N 1
ATOM 1314 C CA . LYS A 1 166 ? 18.863 3.697 10.562 1.00 80.44 166 LYS A CA 1
ATOM 1315 C C . LYS A 1 166 ? 20.351 3.763 10.922 1.00 80.44 166 LYS A C 1
ATOM 1317 O O . LYS A 1 166 ? 20.768 4.695 11.598 1.00 80.44 166 LYS A O 1
ATOM 1322 N N . SER A 1 167 ? 21.149 2.799 10.458 1.00 81.50 167 SER A N 1
ATOM 1323 C CA . SER A 1 167 ? 22.607 2.792 10.642 1.00 81.50 167 SER A CA 1
ATOM 1324 C C . SER A 1 167 ? 23.370 3.731 9.694 1.00 81.50 167 SER A C 1
ATOM 1326 O O . SER A 1 167 ? 24.570 3.935 9.870 1.00 81.50 167 SER A O 1
ATOM 1328 N N . MET A 1 168 ? 22.713 4.301 8.676 1.00 76.25 168 MET A N 1
ATOM 1329 C CA . MET A 1 168 ? 23.362 5.220 7.737 1.00 76.25 168 MET A CA 1
ATOM 1330 C C . MET A 1 168 ? 23.540 6.617 8.352 1.00 76.25 168 MET A C 1
ATOM 1332 O O . MET A 1 168 ? 22.740 7.017 9.195 1.00 76.25 168 MET A O 1
ATOM 1336 N N . PRO A 1 169 ? 24.524 7.415 7.897 1.00 76.50 169 PRO A N 1
ATOM 1337 C CA . PRO A 1 169 ? 24.615 8.829 8.263 1.00 76.50 169 PRO A CA 1
ATOM 1338 C C . PRO A 1 169 ? 23.319 9.594 7.955 1.00 76.50 169 PRO A C 1
ATOM 1340 O O . PRO A 1 169 ? 22.703 9.347 6.917 1.00 76.50 169 PRO A O 1
ATOM 1343 N N . LEU A 1 170 ? 22.947 10.563 8.800 1.00 70.44 170 LEU A N 1
ATOM 1344 C CA . LEU A 1 170 ? 21.691 11.323 8.681 1.00 70.44 170 LEU A CA 1
ATOM 1345 C C . LEU A 1 170 ? 21.504 11.962 7.296 1.00 70.44 170 LEU A C 1
ATOM 1347 O O . LEU A 1 170 ? 20.457 11.795 6.685 1.00 70.44 170 LEU A O 1
ATOM 1351 N N . ALA A 1 171 ? 22.556 12.567 6.736 1.00 64.94 171 ALA A N 1
ATOM 1352 C CA . ALA A 1 171 ? 22.519 13.148 5.391 1.00 64.94 171 ALA A CA 1
ATOM 1353 C C . ALA A 1 171 ? 22.164 12.123 4.295 1.00 64.94 171 ALA A C 1
ATOM 1355 O O . ALA A 1 171 ? 21.518 12.462 3.306 1.00 64.94 171 ALA A O 1
ATOM 1356 N N . LYS A 1 172 ? 22.555 10.848 4.464 1.00 65.31 172 LYS A N 1
ATOM 1357 C CA . LYS A 1 172 ? 22.106 9.776 3.566 1.00 65.31 172 LYS A CA 1
ATOM 1358 C C . LYS A 1 172 ? 20.639 9.445 3.819 1.00 65.31 172 LYS A C 1
ATOM 1360 O O . LYS A 1 172 ? 19.908 9.318 2.851 1.00 65.31 172 LYS A O 1
ATOM 1365 N N . GLN A 1 173 ? 20.192 9.364 5.072 1.00 64.94 173 GLN A N 1
ATOM 1366 C CA . GLN A 1 173 ? 18.776 9.127 5.390 1.00 64.94 173 GLN A CA 1
ATOM 1367 C C . GLN A 1 173 ? 17.863 10.210 4.772 1.00 64.94 173 GLN A C 1
ATOM 1369 O O . GLN A 1 173 ? 16.865 9.881 4.133 1.00 64.94 173 GLN A O 1
ATOM 1374 N N . GLU A 1 174 ? 18.250 11.485 4.865 1.00 65.38 174 GLU A N 1
ATOM 1375 C CA . GLU A 1 174 ? 17.533 12.631 4.279 1.00 65.38 174 GLU A CA 1
ATOM 1376 C C . GLU A 1 174 ? 17.559 12.634 2.739 1.00 65.38 174 GLU A C 1
ATOM 1378 O O . GLU A 1 174 ? 16.555 12.934 2.083 1.00 65.38 174 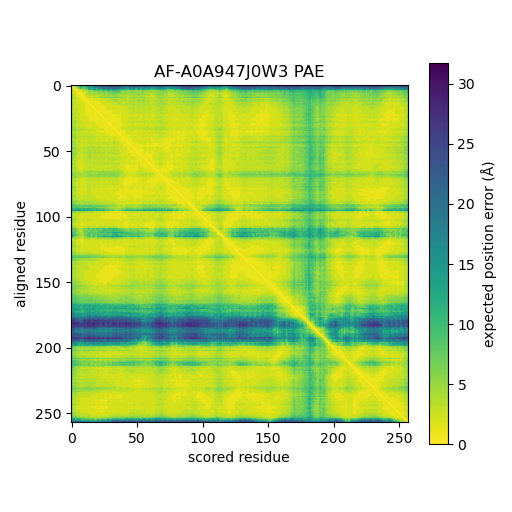GLU A O 1
ATOM 1383 N N . ALA A 1 175 ? 18.689 12.253 2.133 1.00 61.62 175 ALA A N 1
ATOM 1384 C CA . ALA A 1 175 ? 18.792 12.100 0.682 1.00 61.62 175 ALA A CA 1
ATOM 1385 C C . ALA A 1 175 ? 17.870 10.986 0.158 1.00 61.62 175 ALA A C 1
ATOM 1387 O O . ALA A 1 175 ? 17.201 11.172 -0.859 1.00 61.62 175 ALA A O 1
ATOM 1388 N N . LEU A 1 176 ? 17.775 9.858 0.874 1.00 60.97 176 LEU A N 1
ATOM 1389 C CA . LEU A 1 176 ? 16.837 8.790 0.524 1.00 60.97 176 LEU A CA 1
ATOM 1390 C C . LEU A 1 176 ? 15.385 9.276 0.652 1.00 60.97 176 LEU A C 1
ATOM 1392 O O . LEU A 1 176 ? 14.580 9.032 -0.244 1.00 60.97 176 LEU A O 1
ATOM 1396 N N . ALA A 1 177 ? 15.059 10.042 1.697 1.00 60.31 177 ALA A N 1
ATOM 1397 C CA . ALA A 1 177 ? 13.719 10.589 1.924 1.00 60.31 177 ALA A CA 1
ATOM 1398 C C . ALA A 1 177 ? 13.240 11.607 0.861 1.00 60.31 177 ALA A C 1
ATOM 1400 O O . ALA A 1 177 ? 12.033 11.811 0.717 1.00 60.31 177 ALA A O 1
ATOM 1401 N N . SER A 1 178 ? 14.151 12.245 0.113 1.00 56.59 178 SER A N 1
ATOM 1402 C CA . SER A 1 178 ? 13.844 13.367 -0.799 1.00 56.59 178 SER A CA 1
ATOM 1403 C C . SER A 1 178 ? 13.777 13.013 -2.295 1.00 56.59 178 SER A C 1
ATOM 1405 O O . SER A 1 178 ? 13.443 13.872 -3.110 1.00 56.59 178 SER A O 1
ATOM 1407 N N . GLN A 1 179 ? 14.033 11.756 -2.671 1.00 55.75 179 GLN A N 1
ATOM 1408 C CA . GLN A 1 179 ? 13.843 11.203 -4.025 1.00 55.75 179 GLN A CA 1
ATOM 1409 C C . GLN A 1 179 ? 14.466 11.966 -5.222 1.00 55.75 179 GLN A C 1
ATOM 1411 O O . GLN A 1 179 ? 13.934 11.901 -6.333 1.00 55.75 179 GLN A O 1
ATOM 1416 N N . ASN A 1 180 ? 15.592 12.673 -5.088 1.00 50.91 180 ASN A N 1
ATOM 1417 C CA . ASN A 1 180 ? 16.152 13.422 -6.227 1.00 50.91 180 ASN A CA 1
ATOM 1418 C C . ASN A 1 180 ? 16.961 12.546 -7.219 1.00 50.91 180 ASN A C 1
ATOM 1420 O O . ASN A 1 180 ? 18.179 12.681 -7.338 1.00 50.91 180 ASN A O 1
ATOM 1424 N N . TYR A 1 181 ? 16.282 11.663 -7.964 1.00 53.47 181 TYR A N 1
ATOM 1425 C CA . TYR A 1 181 ? 16.882 10.792 -8.999 1.00 53.47 181 TYR A CA 1
ATOM 1426 C C . TYR A 1 181 ? 16.700 11.305 -10.438 1.00 53.47 181 TYR A C 1
ATOM 1428 O O . TYR A 1 181 ? 17.165 10.671 -11.387 1.00 53.47 181 TYR A O 1
ATOM 1436 N N . VAL A 1 182 ? 16.090 12.484 -10.617 1.00 40.72 182 VAL A N 1
ATOM 1437 C CA . VAL A 1 182 ? 15.764 13.098 -11.924 1.00 40.72 182 VAL A CA 1
ATOM 1438 C C . VAL A 1 182 ? 17.004 13.315 -12.818 1.00 40.72 182 VAL A C 1
ATOM 1440 O O . VAL A 1 182 ? 16.873 13.471 -14.027 1.00 40.72 182 VAL A O 1
ATOM 1443 N N . LYS A 1 183 ? 18.227 13.255 -12.272 1.00 39.91 183 LYS A N 1
ATOM 1444 C CA . LYS A 1 183 ? 19.482 13.477 -13.014 1.00 39.91 183 LYS A CA 1
ATOM 1445 C C . LYS A 1 183 ? 20.171 12.242 -13.604 1.00 39.91 183 LYS A C 1
ATOM 1447 O O . LYS A 1 183 ? 21.177 12.422 -14.283 1.00 39.91 183 LYS A O 1
ATOM 1452 N N . PHE A 1 184 ? 19.710 11.015 -13.351 1.00 36.28 184 PHE A N 1
ATOM 1453 C CA . PHE A 1 184 ? 20.593 9.859 -13.568 1.00 36.28 184 PHE A CA 1
ATOM 1454 C C . PHE A 1 184 ? 20.392 9.051 -14.848 1.00 36.28 184 PHE A C 1
ATOM 1456 O O . PHE A 1 184 ? 21.322 8.343 -15.222 1.00 36.28 184 PHE A O 1
ATOM 1463 N N . GLY A 1 185 ? 19.242 9.115 -15.527 1.00 45.16 185 GLY A N 1
ATOM 1464 C CA . GLY A 1 185 ? 19.018 8.332 -16.758 1.00 45.16 185 GLY A CA 1
ATOM 1465 C C . GLY A 1 185 ? 19.233 6.812 -16.604 1.00 45.16 185 GLY A C 1
ATOM 1466 O O . GLY A 1 185 ? 19.313 6.097 -17.598 1.00 45.16 185 GLY A O 1
ATOM 1467 N N . ARG A 1 186 ? 19.353 6.321 -15.362 1.00 55.03 186 ARG A N 1
ATOM 1468 C CA . ARG A 1 186 ? 19.604 4.930 -14.977 1.00 55.03 186 ARG A CA 1
ATOM 1469 C C . ARG A 1 186 ? 18.816 4.599 -13.718 1.00 55.03 186 ARG A C 1
ATOM 1471 O O . ARG A 1 186 ? 18.525 5.483 -12.913 1.00 55.03 186 ARG A O 1
ATOM 1478 N N . LEU A 1 187 ? 18.562 3.312 -13.507 1.00 55.69 187 LEU A N 1
ATOM 1479 C CA . LEU A 1 187 ? 18.020 2.821 -12.243 1.00 55.69 187 LEU A CA 1
ATOM 1480 C C . LEU A 1 187 ? 18.946 3.189 -11.059 1.00 55.69 187 LEU A C 1
ATOM 1482 O O . LEU A 1 187 ? 20.176 3.103 -11.210 1.00 55.69 187 LEU A O 1
ATOM 1486 N N . PRO A 1 188 ? 18.394 3.526 -9.873 1.00 57.78 188 PRO A N 1
ATOM 1487 C CA . PRO A 1 188 ? 19.174 3.628 -8.635 1.00 57.78 188 PRO A CA 1
ATOM 1488 C C . PRO A 1 188 ? 19.951 2.326 -8.402 1.00 57.78 188 PRO A C 1
ATOM 1490 O O . PRO A 1 188 ? 19.449 1.258 -8.732 1.00 57.78 188 PRO A O 1
ATOM 1493 N N . LYS A 1 189 ? 21.173 2.331 -7.874 1.00 60.06 189 LYS A N 1
ATOM 1494 C CA . LYS A 1 189 ? 21.855 1.080 -7.479 1.00 60.06 189 LYS A CA 1
ATOM 1495 C C . LYS A 1 189 ? 21.156 0.454 -6.264 1.00 60.06 189 LYS A C 1
ATOM 1497 O O . LYS A 1 189 ? 20.429 1.129 -5.545 1.00 60.06 189 LYS A O 1
ATOM 1502 N N . LYS A 1 190 ? 21.431 -0.828 -5.993 1.00 52.84 190 LYS A N 1
ATOM 1503 C CA . LYS A 1 190 ? 20.899 -1.580 -4.836 1.00 52.84 190 LYS A CA 1
ATOM 1504 C C . LYS A 1 190 ? 21.159 -0.899 -3.474 1.00 52.84 190 LYS A C 1
ATOM 1506 O O . LYS A 1 190 ? 20.432 -1.150 -2.521 1.00 52.84 190 LYS A O 1
ATOM 1511 N N . ASP A 1 191 ? 22.161 -0.021 -3.394 1.00 53.12 191 ASP A N 1
ATOM 1512 C CA . ASP A 1 191 ? 22.511 0.768 -2.202 1.00 53.12 191 ASP A CA 1
ATOM 1513 C C . ASP A 1 191 ? 22.112 2.261 -2.299 1.00 53.12 191 ASP A C 1
ATOM 1515 O O . ASP A 1 191 ? 22.486 3.054 -1.439 1.00 53.12 191 ASP A O 1
ATOM 1519 N N . GLU A 1 192 ? 21.351 2.652 -3.328 1.00 53.12 192 GLU A N 1
ATOM 1520 C CA . GLU A 1 192 ? 20.831 4.014 -3.563 1.00 53.12 192 GLU A CA 1
ATOM 1521 C C . GLU A 1 192 ? 19.301 4.105 -3.315 1.00 53.12 192 GLU A C 1
ATOM 1523 O O . GLU A 1 192 ? 18.653 4.990 -3.866 1.00 53.12 192 GLU A O 1
ATOM 1528 N N . LEU A 1 193 ? 18.708 3.188 -2.535 1.00 52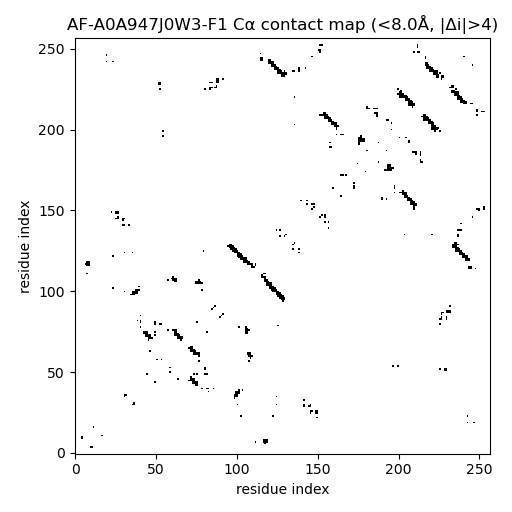.56 193 LEU A N 1
ATOM 1529 C CA . LEU A 1 193 ? 17.245 3.005 -2.399 1.00 52.56 193 LEU A CA 1
ATOM 1530 C C . LEU A 1 193 ? 16.491 4.064 -1.590 1.00 52.56 193 LEU A C 1
ATOM 1532 O O . LEU A 1 193 ? 16.996 4.538 -0.583 1.00 52.56 193 LEU A O 1
ATOM 1536 N N . VAL A 1 194 ? 15.246 4.329 -1.998 1.00 56.28 194 VAL A N 1
ATOM 1537 C CA . VAL A 1 194 ? 14.501 5.594 -1.916 1.00 56.28 194 VAL A CA 1
ATOM 1538 C C . VAL A 1 194 ? 13.439 5.587 -0.803 1.00 56.28 194 VAL A C 1
ATOM 1540 O O . VAL A 1 194 ? 13.058 4.542 -0.292 1.00 56.28 194 VAL A O 1
ATOM 1543 N N . GLU A 1 195 ? 13.016 6.790 -0.397 1.00 54.47 195 GLU A N 1
ATOM 1544 C CA . GLU A 1 195 ? 11.977 7.173 0.571 1.00 54.47 195 GLU A CA 1
ATOM 1545 C C . GLU A 1 195 ? 11.308 6.027 1.332 1.00 54.47 195 GLU A C 1
ATOM 1547 O O . GLU A 1 195 ? 10.237 5.527 0.984 1.00 54.47 195 GLU A O 1
ATOM 1552 N N . VAL A 1 196 ? 11.912 5.692 2.464 1.00 60.25 196 VAL A N 1
ATOM 1553 C CA . VAL A 1 196 ? 11.283 4.844 3.464 1.00 60.25 196 VAL A CA 1
ATOM 1554 C C . VAL A 1 196 ? 10.728 5.757 4.542 1.00 60.25 196 VAL A C 1
ATOM 1556 O O . VAL A 1 196 ? 11.449 6.583 5.096 1.00 60.25 196 VAL A O 1
ATOM 1559 N N . ASP A 1 197 ? 9.447 5.605 4.862 1.00 69.00 197 ASP A N 1
ATOM 1560 C CA . ASP A 1 197 ? 8.916 6.119 6.120 1.00 69.00 197 ASP A CA 1
ATOM 1561 C C . ASP A 1 197 ? 9.484 5.233 7.241 1.00 69.00 197 ASP A C 1
ATOM 1563 O O . ASP A 1 197 ? 8.941 4.181 7.589 1.00 69.00 197 ASP A O 1
ATOM 1567 N N . ILE A 1 198 ? 10.690 5.591 7.688 1.00 63.94 198 ILE A N 1
ATOM 1568 C CA . ILE A 1 198 ? 11.542 4.792 8.582 1.00 63.94 198 ILE A CA 1
ATOM 1569 C C . ILE A 1 198 ? 10.839 4.495 9.916 1.00 63.94 198 ILE A C 1
ATOM 1571 O O . ILE A 1 198 ? 11.143 3.487 10.560 1.00 63.94 198 ILE A O 1
ATOM 1575 N N . ASP A 1 199 ? 9.899 5.350 10.317 1.00 75.44 199 ASP A N 1
ATOM 1576 C CA . ASP A 1 199 ? 9.137 5.216 11.557 1.00 75.44 199 ASP A CA 1
ATOM 1577 C C . ASP A 1 199 ? 7.887 4.344 11.393 1.00 75.44 199 ASP A C 1
ATOM 1579 O O . ASP A 1 199 ? 7.388 3.775 12.368 1.00 75.44 199 ASP A O 1
ATOM 1583 N N . TYR A 1 200 ? 7.396 4.188 10.163 1.00 85.88 200 TYR A N 1
ATOM 1584 C CA . TYR A 1 200 ? 6.301 3.280 9.842 1.00 85.88 200 TYR A CA 1
ATOM 1585 C C . TYR A 1 200 ? 6.756 1.818 9.751 1.00 85.88 200 TYR A C 1
ATOM 1587 O O . TYR A 1 200 ? 6.097 0.920 10.287 1.00 85.88 200 TYR A O 1
ATOM 1595 N N . TYR A 1 201 ? 7.878 1.562 9.073 1.00 90.19 201 TYR A N 1
ATOM 1596 C CA . TYR A 1 201 ? 8.352 0.201 8.834 1.00 90.19 201 TYR A CA 1
ATOM 1597 C C . TYR A 1 201 ? 9.139 -0.373 10.023 1.00 90.19 201 TYR A C 1
ATOM 1599 O O . TYR A 1 201 ? 9.846 0.315 10.753 1.00 90.19 201 TYR A O 1
ATOM 1607 N N . THR A 1 202 ? 9.048 -1.690 10.191 1.00 92.56 202 THR A N 1
ATOM 1608 C CA . THR A 1 202 ? 9.574 -2.436 11.354 1.00 92.56 202 THR A CA 1
ATOM 1609 C C . THR A 1 202 ? 10.659 -3.451 10.996 1.00 92.56 202 THR A C 1
ATOM 1611 O O . THR A 1 202 ? 11.266 -4.041 11.884 1.00 92.56 202 THR A O 1
ATOM 1614 N N . GLY A 1 203 ? 10.938 -3.661 9.707 1.00 92.00 203 GLY A N 1
ATOM 1615 C CA . GLY A 1 203 ? 11.881 -4.687 9.271 1.00 92.00 203 GLY A CA 1
ATOM 1616 C C . GLY A 1 203 ? 12.225 -4.590 7.792 1.00 92.00 203 GLY A C 1
ATOM 1617 O O . GLY A 1 203 ? 12.761 -3.579 7.343 1.00 92.00 203 GLY A O 1
ATOM 1618 N N . MET A 1 204 ? 11.960 -5.662 7.045 1.00 93.50 204 MET A N 1
ATOM 1619 C CA . MET A 1 204 ? 12.183 -5.711 5.599 1.00 93.50 204 MET A CA 1
ATOM 1620 C C . MET A 1 204 ? 11.339 -4.643 4.891 1.00 93.50 204 MET A C 1
ATOM 1622 O O . MET A 1 204 ? 10.157 -4.484 5.200 1.00 93.50 204 MET A O 1
ATOM 1626 N N . VAL A 1 205 ? 11.959 -3.915 3.96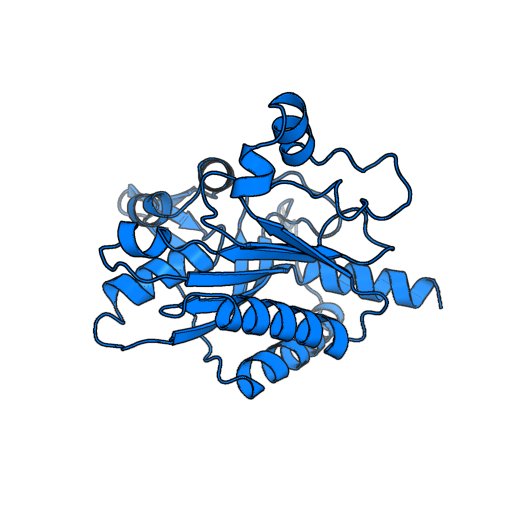4 1.00 91.56 205 VAL A N 1
ATOM 1627 C CA . VAL A 1 205 ? 11.322 -2.926 3.084 1.00 91.56 205 VAL A CA 1
ATOM 1628 C C . VAL A 1 205 ? 11.823 -3.174 1.673 1.00 91.56 205 VAL A C 1
ATOM 1630 O O . VAL A 1 205 ? 12.990 -3.527 1.483 1.00 91.56 205 VAL A O 1
ATOM 1633 N N . PHE A 1 206 ? 10.958 -2.997 0.684 1.00 89.75 206 PHE A N 1
ATOM 1634 C CA . PHE A 1 206 ? 11.336 -3.124 -0.708 1.00 89.75 206 PHE A CA 1
ATOM 1635 C C . PHE A 1 206 ? 10.589 -2.146 -1.605 1.00 89.75 206 PHE A C 1
ATOM 1637 O O . PHE A 1 206 ? 9.464 -1.728 -1.327 1.00 89.75 206 PHE A O 1
ATOM 1644 N N . GLU A 1 207 ? 11.211 -1.854 -2.736 1.00 88.31 207 GLU A N 1
ATOM 1645 C CA . GLU A 1 207 ? 10.629 -1.063 -3.811 1.00 88.31 207 GLU A CA 1
ATOM 1646 C C . GLU A 1 207 ? 10.759 -1.830 -5.126 1.00 88.31 207 GLU A C 1
ATOM 1648 O O . GLU A 1 207 ? 11.682 -2.630 -5.315 1.00 88.31 207 GLU A O 1
ATOM 1653 N N . CYS A 1 208 ? 9.807 -1.618 -6.033 1.00 89.50 208 CYS A N 1
ATOM 1654 C CA . CYS A 1 208 ? 9.800 -2.261 -7.342 1.00 89.50 208 CYS A CA 1
ATOM 1655 C C . CYS A 1 208 ? 9.865 -1.232 -8.471 1.00 89.50 208 CYS A C 1
ATOM 1657 O O . CYS A 1 208 ? 9.178 -0.210 -8.436 1.00 89.50 208 CYS A O 1
ATOM 1659 N N . TYR A 1 209 ? 10.681 -1.514 -9.485 1.00 87.06 209 TYR A N 1
ATOM 1660 C CA . TYR A 1 209 ? 10.999 -0.587 -10.570 1.00 87.06 209 TYR A CA 1
ATOM 1661 C C . TYR A 1 209 ? 11.074 -1.290 -11.918 1.00 87.06 209 TY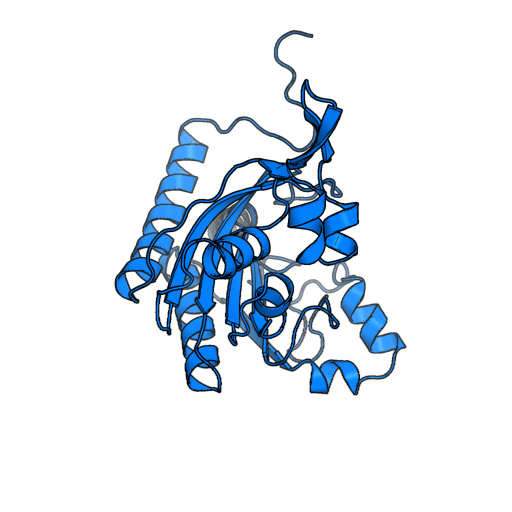R A C 1
ATOM 1663 O O . TYR A 1 209 ? 11.262 -2.505 -12.000 1.00 87.06 209 TYR A O 1
ATOM 1671 N N . VAL A 1 210 ? 11.023 -0.475 -12.968 1.00 85.62 210 VAL A N 1
ATOM 1672 C CA . VAL A 1 210 ? 11.468 -0.829 -14.317 1.00 85.62 210 VAL A CA 1
ATOM 1673 C C . VAL A 1 210 ? 12.428 0.251 -14.828 1.00 85.62 210 VAL A C 1
ATOM 1675 O O . VAL A 1 210 ? 12.263 1.413 -14.451 1.00 85.62 210 VAL A O 1
ATOM 1678 N N . PRO A 1 211 ? 13.411 -0.083 -15.685 1.00 79.19 211 PRO A N 1
ATOM 1679 C CA . PRO A 1 211 ? 14.426 0.868 -16.149 1.00 79.19 211 PRO A CA 1
ATOM 1680 C C . PRO A 1 211 ? 13.875 2.138 -16.793 1.00 79.19 211 PRO A C 1
ATOM 1682 O O . PRO A 1 211 ? 14.472 3.203 -16.681 1.00 79.19 211 PRO A O 1
ATOM 1685 N N . GLN A 1 212 ? 12.730 2.022 -17.464 1.00 77.00 212 GLN A N 1
ATOM 1686 C CA . GLN A 1 212 ? 12.112 3.111 -18.213 1.00 77.00 212 GLN A CA 1
ATOM 1687 C C . GLN A 1 212 ? 11.433 4.150 -17.304 1.00 77.00 212 GLN A C 1
ATOM 1689 O O . GLN A 1 212 ? 11.008 5.195 -17.793 1.00 77.00 212 GLN A O 1
ATOM 1694 N N . LEU A 1 213 ? 11.310 3.875 -16.000 1.00 74.19 213 LEU A N 1
ATOM 1695 C CA . LEU A 1 213 ? 10.611 4.728 -15.046 1.00 74.19 213 LEU A CA 1
ATOM 1696 C C . LEU A 1 213 ? 11.581 5.233 -13.972 1.00 74.19 213 LEU A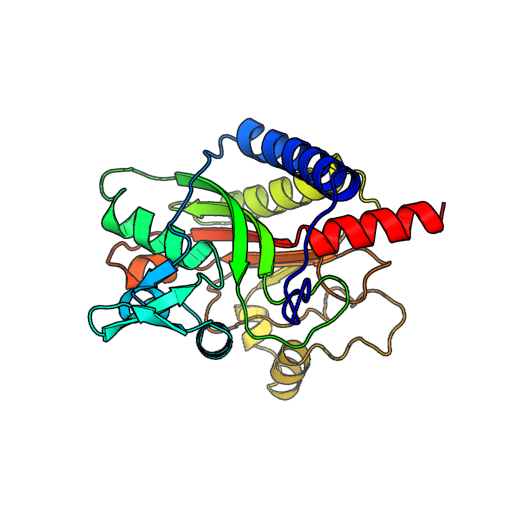 C 1
ATOM 1698 O O . LEU A 1 213 ? 12.227 4.453 -13.280 1.00 74.19 213 LEU A O 1
ATOM 1702 N N . GLY A 1 214 ? 11.653 6.554 -13.801 1.00 69.25 214 GLY A N 1
ATOM 1703 C CA . GLY A 1 214 ? 12.530 7.201 -12.813 1.00 69.25 214 GLY A CA 1
ATOM 1704 C C . GLY A 1 214 ? 12.026 7.155 -11.363 1.00 69.25 214 GLY A C 1
ATOM 1705 O O . GLY A 1 214 ? 12.580 7.846 -10.515 1.00 69.25 214 GLY A O 1
ATOM 1706 N N . TYR A 1 215 ? 10.961 6.402 -11.078 1.00 76.94 215 TYR A N 1
ATOM 1707 C CA . TYR A 1 215 ? 10.311 6.297 -9.767 1.00 76.94 215 TYR A CA 1
ATOM 1708 C C . TYR A 1 215 ? 9.663 4.905 -9.598 1.00 76.94 215 TYR A C 1
ATOM 1710 O O . TYR A 1 215 ? 9.432 4.221 -10.600 1.00 76.94 215 TYR A O 1
ATOM 1718 N N . PRO A 1 216 ? 9.361 4.445 -8.364 1.00 85.00 216 PRO A N 1
ATOM 1719 C CA . PRO A 1 216 ? 8.899 3.075 -8.134 1.00 85.00 216 PRO A CA 1
ATOM 1720 C C . PRO A 1 216 ? 7.480 2.825 -8.655 1.00 85.00 216 PRO A C 1
ATOM 1722 O O . PRO A 1 216 ? 6.588 3.665 -8.520 1.00 85.00 216 PRO A O 1
ATOM 1725 N N . LEU A 1 217 ? 7.234 1.622 -9.173 1.00 90.94 217 LEU A N 1
ATOM 1726 C CA . LEU A 1 217 ? 5.895 1.109 -9.491 1.00 90.94 217 LEU A CA 1
ATOM 1727 C C . LEU A 1 217 ? 5.054 0.896 -8.228 1.00 90.94 217 LEU A C 1
ATOM 1729 O O . LEU A 1 217 ? 3.829 1.034 -8.254 1.00 90.94 217 LEU A O 1
ATOM 1733 N N . GLY A 1 218 ? 5.724 0.593 -7.122 1.00 91.56 218 GLY A N 1
ATOM 1734 C CA . GLY A 1 218 ? 5.120 0.349 -5.828 1.00 91.56 218 GLY A CA 1
ATOM 1735 C C . GLY A 1 218 ? 6.158 0.041 -4.761 1.00 91.56 218 GLY A C 1
ATOM 1736 O O . GLY A 1 218 ? 7.341 -0.153 -5.052 1.00 91.56 218 GLY A O 1
ATOM 1737 N N . VAL A 1 219 ? 5.684 0.002 -3.524 1.00 91.88 219 VAL A N 1
ATOM 1738 C CA . VAL A 1 219 ? 6.506 -0.167 -2.324 1.00 91.88 219 VAL A CA 1
ATOM 1739 C C . VAL A 1 219 ? 5.857 -1.190 -1.404 1.00 91.88 219 VAL A C 1
ATOM 1741 O O . VAL A 1 219 ? 4.636 -1.373 -1.431 1.00 91.88 219 VAL A O 1
ATOM 1744 N N . GLY A 1 220 ? 6.663 -1.854 -0.590 1.00 94.50 220 GLY A N 1
ATOM 1745 C CA . GLY A 1 220 ? 6.184 -2.802 0.401 1.00 94.50 220 GLY A CA 1
ATOM 1746 C C . GLY A 1 220 ? 7.157 -2.978 1.552 1.00 94.50 220 GLY A C 1
ATOM 1747 O O . GLY A 1 220 ? 8.294 -2.512 1.515 1.00 94.50 220 GLY A O 1
ATOM 1748 N N . GLY A 1 221 ? 6.706 -3.657 2.596 1.00 95.44 221 GLY A N 1
ATOM 1749 C CA . GLY A 1 221 ? 7.530 -3.902 3.769 1.00 95.44 221 GLY A CA 1
ATOM 1750 C C . GLY A 1 221 ? 6.742 -4.351 4.989 1.00 95.44 221 GLY A C 1
ATOM 1751 O O . GLY A 1 221 ? 5.520 -4.500 4.944 1.00 95.44 221 GLY A O 1
ATOM 1752 N N . ARG A 1 222 ? 7.473 -4.585 6.082 1.00 97.38 222 ARG A N 1
ATOM 1753 C CA . ARG A 1 222 ? 6.928 -4.985 7.385 1.00 97.38 222 ARG A CA 1
ATOM 1754 C C . ARG A 1 222 ? 6.458 -3.795 8.203 1.00 97.38 222 ARG A C 1
ATOM 1756 O O . ARG A 1 222 ? 7.232 -2.867 8.421 1.00 97.38 222 ARG A O 1
ATOM 1763 N N . TYR A 1 223 ? 5.265 -3.874 8.772 1.00 96.56 223 TYR A N 1
ATOM 1764 C CA . TYR A 1 223 ? 4.660 -2.826 9.601 1.00 96.56 223 TYR A CA 1
ATOM 1765 C C . TYR A 1 223 ? 3.990 -3.426 10.855 1.00 96.56 223 TYR A C 1
ATOM 1767 O O . TYR A 1 223 ? 2.843 -3.137 11.190 1.00 96.56 223 TYR A O 1
ATOM 1775 N N . ASP A 1 224 ? 4.729 -4.255 11.596 1.00 96.94 224 ASP A N 1
ATOM 1776 C CA . ASP A 1 224 ? 4.224 -5.096 12.697 1.00 96.94 224 ASP A CA 1
ATOM 1777 C C . ASP A 1 224 ? 3.491 -4.330 13.821 1.00 96.94 224 ASP A C 1
ATOM 1779 O O . ASP A 1 224 ? 2.690 -4.901 14.562 1.00 96.94 224 ASP A O 1
ATOM 1783 N N . ASN A 1 225 ? 3.722 -3.021 13.941 1.00 96.25 225 ASN A N 1
ATOM 1784 C CA . ASN A 1 225 ? 3.124 -2.185 14.980 1.00 96.25 225 ASN A CA 1
ATOM 1785 C C . ASN A 1 225 ? 1.750 -1.601 14.605 1.00 96.25 225 ASN A C 1
ATOM 1787 O O . ASN A 1 225 ? 1.032 -1.138 15.494 1.00 96.25 225 ASN A O 1
ATOM 1791 N N . LEU A 1 226 ? 1.359 -1.605 13.324 1.00 97.00 226 LEU A N 1
ATOM 1792 C CA . LEU A 1 226 ? 0.178 -0.868 12.856 1.00 97.00 226 LEU A CA 1
ATOM 1793 C C . LEU A 1 226 ? -1.125 -1.373 13.485 1.00 97.00 226 LEU A C 1
ATOM 1795 O O . LEU A 1 226 ? -1.900 -0.579 14.015 1.00 97.00 226 LEU A O 1
ATOM 1799 N N . LEU A 1 227 ? -1.366 -2.688 13.468 1.00 96.50 227 LEU A N 1
ATOM 1800 C CA . LEU A 1 227 ? -2.602 -3.250 14.023 1.00 96.50 227 LEU A CA 1
ATOM 1801 C C . LEU A 1 227 ? -2.688 -3.052 15.544 1.00 96.50 227 LEU A C 1
ATOM 1803 O O . LEU A 1 227 ? -3.782 -2.891 16.093 1.00 96.50 227 LEU A O 1
ATOM 1807 N N . GLY A 1 228 ? -1.535 -2.993 16.221 1.00 96.56 228 GLY A N 1
ATOM 1808 C CA . GLY A 1 228 ? -1.449 -2.694 17.648 1.00 96.56 228 GLY A CA 1
ATOM 1809 C C . GLY A 1 228 ? -2.081 -1.347 18.002 1.00 96.56 228 GLY A C 1
ATOM 1810 O O . GLY A 1 228 ? -2.728 -1.245 19.042 1.00 96.56 228 GLY A O 1
ATOM 1811 N N . LYS A 1 229 ? -1.999 -0.354 17.104 1.00 96.56 229 LYS A N 1
ATOM 1812 C CA . LYS A 1 229 ? -2.635 0.961 17.281 1.00 96.56 229 LYS A CA 1
ATOM 1813 C C . LYS A 1 229 ? -4.170 0.900 17.296 1.00 96.56 229 LYS A C 1
ATOM 1815 O O . LYS A 1 229 ? -4.812 1.788 17.843 1.00 96.56 229 LYS A O 1
ATOM 1820 N N . TYR A 1 230 ? -4.750 -0.160 16.733 1.00 96.62 230 TYR A N 1
ATOM 1821 C CA . TYR A 1 230 ? -6.191 -0.434 16.728 1.00 96.62 230 TYR A CA 1
ATOM 1822 C C . TYR A 1 230 ? -6.605 -1.506 17.751 1.00 96.62 230 TYR A C 1
ATOM 1824 O O . TYR A 1 230 ? -7.735 -1.993 17.720 1.00 96.62 230 TYR A O 1
ATOM 1832 N N . GLY A 1 231 ? -5.703 -1.882 18.664 1.00 95.50 231 GLY A N 1
ATOM 1833 C CA . GLY A 1 231 ? -5.994 -2.787 19.776 1.00 95.50 231 GLY A CA 1
ATOM 1834 C C . GLY A 1 231 ? -5.763 -4.276 19.499 1.00 95.50 231 GLY A C 1
ATOM 1835 O O . GLY A 1 231 ? -6.116 -5.096 20.343 1.00 95.50 231 GLY A O 1
ATOM 1836 N N . LYS A 1 232 ? -5.156 -4.659 18.365 1.00 94.50 232 LYS A N 1
ATOM 1837 C CA . LYS A 1 232 ? -4.813 -6.065 18.070 1.00 94.50 232 LYS A CA 1
ATOM 1838 C C . LYS A 1 232 ? -3.365 -6.184 17.599 1.00 94.50 232 LYS A C 1
ATOM 1840 O O . LYS A 1 232 ? -3.046 -5.821 16.479 1.00 94.50 232 LYS A O 1
ATOM 1845 N N . LYS A 1 233 ? -2.466 -6.712 18.431 1.00 95.88 233 LYS A N 1
ATOM 1846 C CA . LYS A 1 233 ? -1.060 -6.907 18.036 1.00 95.88 233 LYS A CA 1
ATOM 1847 C C . LYS A 1 233 ? -0.929 -8.130 17.127 1.00 95.88 233 LYS A C 1
ATOM 1849 O O . LYS A 1 233 ? -1.165 -9.249 17.572 1.00 95.88 233 LYS A O 1
ATOM 1854 N N . MET A 1 234 ? -0.550 -7.916 15.871 1.00 96.31 234 MET A N 1
ATOM 1855 C CA . MET A 1 234 ? -0.196 -8.975 14.925 1.00 96.31 234 MET A CA 1
ATOM 1856 C C . MET A 1 234 ? 0.907 -8.456 13.998 1.00 96.31 234 MET A C 1
ATOM 1858 O O . MET A 1 234 ? 0.768 -7.333 13.510 1.00 96.31 234 MET A O 1
ATOM 1862 N N . PRO A 1 235 ? 1.955 -9.252 13.719 1.00 97.31 235 PRO A N 1
ATOM 1863 C CA . PRO A 1 235 ? 2.938 -8.890 12.706 1.00 97.31 235 PRO A CA 1
ATOM 1864 C C . PRO A 1 235 ? 2.260 -8.791 11.340 1.00 97.31 235 PRO A C 1
ATOM 1866 O O . PRO A 1 235 ? 1.286 -9.505 11.081 1.00 97.31 235 PRO A O 1
ATOM 1869 N N . ALA A 1 236 ? 2.754 -7.918 10.474 1.00 98.19 236 ALA A N 1
ATOM 1870 C CA . ALA A 1 236 ? 2.137 -7.679 9.182 1.00 98.19 236 ALA A CA 1
ATOM 1871 C C . ALA A 1 236 ? 3.160 -7.235 8.138 1.00 98.19 236 ALA A C 1
ATOM 1873 O O . ALA A 1 236 ? 4.103 -6.495 8.423 1.00 98.19 236 ALA A O 1
ATOM 1874 N N . VAL A 1 237 ? 2.962 -7.712 6.915 1.00 98.56 237 VAL A N 1
ATOM 1875 C CA . VAL A 1 237 ? 3.806 -7.411 5.763 1.00 98.56 237 VAL A CA 1
ATOM 1876 C C . VAL A 1 237 ? 2.938 -7.345 4.515 1.00 98.56 237 VAL A C 1
ATOM 1878 O O . VAL A 1 237 ? 1.989 -8.111 4.368 1.00 98.56 237 VAL A O 1
ATOM 1881 N N . GLY A 1 238 ? 3.248 -6.429 3.609 1.00 98.38 238 GLY A N 1
ATOM 1882 C CA . GLY A 1 238 ? 2.434 -6.221 2.420 1.00 98.38 238 GLY A CA 1
ATOM 1883 C C . GLY A 1 238 ? 3.093 -5.297 1.415 1.00 98.38 238 GLY A C 1
ATOM 1884 O O . GLY A 1 238 ? 4.245 -4.889 1.591 1.00 98.38 238 GLY A O 1
ATOM 1885 N N . PHE A 1 239 ? 2.367 -4.984 0.347 1.00 98.19 239 PHE A N 1
ATOM 1886 C CA . PHE A 1 239 ? 2.799 -4.016 -0.658 1.00 98.19 239 PHE A CA 1
ATOM 1887 C C . PHE A 1 239 ? 1.621 -3.318 -1.327 1.00 98.19 239 PHE A C 1
ATOM 1889 O O . PHE A 1 239 ? 0.505 -3.835 -1.345 1.00 98.19 239 PHE A O 1
ATOM 1896 N N . ALA A 1 240 ? 1.913 -2.180 -1.953 1.00 97.44 240 ALA A N 1
ATOM 1897 C CA . ALA A 1 240 ? 0.990 -1.429 -2.790 1.00 97.44 240 ALA A CA 1
ATOM 1898 C C . ALA A 1 240 ? 1.650 -1.074 -4.131 1.00 97.44 240 ALA A C 1
ATOM 1900 O O . ALA A 1 240 ? 2.711 -0.450 -4.167 1.00 97.44 240 ALA A O 1
ATOM 1901 N N . LEU A 1 241 ? 0.993 -1.423 -5.234 1.00 96.94 241 LEU A N 1
ATOM 1902 C CA . LEU A 1 241 ? 1.353 -1.070 -6.605 1.00 96.94 241 LEU A CA 1
ATOM 1903 C C . LEU A 1 241 ? 0.413 0.016 -7.133 1.00 96.94 241 LEU A C 1
ATOM 1905 O O . LEU A 1 241 ? -0.803 -0.068 -6.959 1.00 96.94 241 LEU A O 1
ATOM 1909 N N . GLY A 1 242 ? 0.956 1.020 -7.820 1.00 95.69 242 GLY A N 1
ATOM 1910 C CA . GLY A 1 242 ? 0.164 2.041 -8.508 1.00 95.69 242 GLY A CA 1
ATOM 1911 C C . GLY A 1 242 ? -0.199 1.609 -9.928 1.00 95.69 242 GLY A C 1
ATOM 1912 O O . GLY A 1 242 ? 0.681 1.489 -10.780 1.00 95.69 242 GLY A O 1
ATOM 1913 N N . LEU A 1 243 ? -1.492 1.445 -10.228 1.00 96.31 243 LEU A N 1
ATOM 1914 C CA . LEU A 1 243 ? -1.954 1.012 -11.554 1.00 96.31 243 LEU A CA 1
ATOM 1915 C C . LEU A 1 243 ? -1.532 1.980 -12.665 1.00 96.31 243 LEU A C 1
ATOM 1917 O O . LEU A 1 243 ? -1.071 1.547 -13.718 1.00 96.31 243 LEU A O 1
ATOM 1921 N N . GLY A 1 244 ? -1.648 3.290 -12.425 1.00 93.81 244 GLY A N 1
ATOM 1922 C CA . GLY A 1 244 ? -1.231 4.310 -13.393 1.00 93.81 244 GLY A CA 1
ATOM 1923 C C . GLY A 1 244 ? 0.254 4.201 -13.753 1.00 93.81 244 GLY A C 1
ATOM 1924 O O . GLY A 1 244 ? 0.616 4.331 -14.920 1.00 93.81 244 GLY A O 1
ATOM 1925 N N . ARG A 1 245 ? 1.102 3.865 -12.772 1.00 93.00 245 ARG A N 1
ATOM 1926 C CA . ARG A 1 245 ? 2.546 3.668 -12.969 1.00 93.00 245 ARG A CA 1
ATOM 1927 C C . ARG A 1 245 ? 2.837 2.403 -13.774 1.00 93.00 245 ARG A C 1
ATOM 1929 O O . ARG A 1 245 ? 3.651 2.442 -14.690 1.00 93.00 245 ARG A O 1
ATOM 1936 N N . ILE A 1 246 ? 2.127 1.309 -13.487 1.00 95.81 246 ILE A N 1
ATOM 1937 C CA . ILE A 1 246 ? 2.215 0.059 -14.260 1.00 95.81 246 ILE A CA 1
ATOM 1938 C C . ILE A 1 246 ? 1.821 0.291 -15.722 1.00 95.81 246 ILE A C 1
ATOM 1940 O O . ILE A 1 246 ? 2.521 -0.151 -16.629 1.00 95.81 246 ILE A O 1
ATOM 1944 N N . LEU A 1 247 ? 0.713 0.992 -15.967 1.00 95.19 247 LEU A N 1
ATOM 1945 C CA . LEU A 1 247 ? 0.237 1.267 -17.325 1.00 95.19 247 LEU A CA 1
ATOM 1946 C C . LEU A 1 247 ? 1.214 2.139 -18.107 1.00 95.19 247 LEU A C 1
ATOM 1948 O O . LEU A 1 247 ? 1.500 1.833 -19.262 1.00 95.19 247 LEU A O 1
ATOM 1952 N N . LEU A 1 248 ? 1.756 3.174 -17.466 1.00 92.19 248 LEU A N 1
ATOM 1953 C CA . LEU A 1 248 ? 2.776 4.022 -18.069 1.00 92.19 248 LEU A CA 1
ATOM 1954 C C . LEU A 1 248 ? 4.038 3.221 -18.416 1.00 92.19 248 LEU A C 1
ATOM 1956 O O . LEU A 1 248 ? 4.555 3.346 -19.522 1.00 92.19 248 LEU A O 1
ATOM 1960 N N . ALA A 1 249 ? 4.500 2.357 -17.511 1.00 92.38 249 ALA A N 1
ATOM 1961 C CA . ALA A 1 249 ? 5.635 1.474 -17.760 1.00 92.38 249 ALA A CA 1
ATOM 1962 C C . ALA A 1 249 ? 5.399 0.525 -18.947 1.00 92.38 249 ALA A C 1
ATOM 1964 O O . ALA A 1 249 ? 6.270 0.394 -19.807 1.00 92.38 249 ALA A O 1
ATOM 1965 N N . LEU A 1 250 ? 4.213 -0.088 -19.041 1.00 94.44 250 LEU A N 1
ATOM 1966 C CA . LEU A 1 250 ? 3.840 -0.937 -20.177 1.00 94.44 250 LEU A CA 1
ATOM 1967 C C . LEU A 1 250 ? 3.857 -0.159 -21.501 1.00 94.44 250 LEU A C 1
ATOM 1969 O O . LEU A 1 250 ? 4.316 -0.684 -22.514 1.00 94.44 250 LEU A O 1
ATOM 1973 N N . ASP A 1 251 ? 3.379 1.086 -21.506 1.00 92.50 251 ASP A N 1
ATOM 1974 C CA . ASP A 1 251 ? 3.373 1.922 -22.710 1.00 92.50 251 ASP A CA 1
ATOM 1975 C C . ASP A 1 251 ? 4.780 2.343 -23.135 1.00 92.50 251 ASP A C 1
ATOM 1977 O O . ASP A 1 251 ? 5.093 2.321 -24.325 1.00 92.50 251 ASP A O 1
ATOM 1981 N N . LEU A 1 252 ? 5.648 2.670 -22.176 1.00 89.75 252 LEU A N 1
ATOM 1982 C CA . LEU A 1 252 ? 7.052 2.981 -22.445 1.00 89.75 252 LEU A CA 1
ATOM 1983 C C . LEU A 1 252 ? 7.802 1.767 -23.006 1.00 89.75 252 LEU A C 1
ATOM 1985 O O . LEU A 1 252 ? 8.552 1.905 -23.967 1.00 89.75 252 LEU A O 1
ATOM 1989 N N . GLN A 1 253 ? 7.566 0.568 -22.467 1.00 89.12 253 GLN A N 1
ATOM 1990 C CA . GLN A 1 253 ? 8.191 -0.650 -22.987 1.00 89.12 253 GLN A CA 1
ATOM 1991 C C . GLN A 1 253 ? 7.685 -1.020 -24.383 1.00 89.12 253 GLN A C 1
ATOM 1993 O O . GLN A 1 253 ? 8.466 -1.503 -25.193 1.00 89.12 253 GLN A O 1
ATOM 1998 N N . LYS A 1 254 ? 6.413 -0.765 -24.708 1.00 89.81 254 LYS A N 1
ATOM 1999 C CA . LYS A 1 254 ? 5.886 -0.991 -26.064 1.00 89.81 254 LYS A CA 1
ATOM 2000 C C . LYS A 1 254 ? 6.497 -0.070 -27.113 1.00 89.81 254 LYS A C 1
ATOM 2002 O O . LYS A 1 254 ? 6.684 -0.519 -28.229 1.00 89.81 254 LYS A O 1
ATOM 2007 N N . LYS A 1 255 ? 6.785 1.188 -26.769 1.00 82.31 255 LYS A N 1
ATOM 2008 C CA . LYS A 1 255 ? 7.401 2.157 -27.695 1.00 82.31 255 LYS A CA 1
ATOM 2009 C C . LYS A 1 255 ? 8.879 1.876 -27.982 1.00 82.31 255 LYS A C 1
ATOM 2011 O O . LYS A 1 255 ? 9.392 2.366 -28.979 1.00 82.31 255 LYS A O 1
ATOM 2016 N N . ASN A 1 256 ? 9.545 1.139 -27.093 1.00 68.25 256 ASN A N 1
ATOM 2017 C CA . ASN A 1 256 ? 10.968 0.807 -27.189 1.00 68.25 256 ASN A CA 1
ATOM 2018 C C . ASN A 1 256 ? 11.233 -0.598 -27.772 1.00 68.25 256 ASN A C 1
ATOM 2020 O O . ASN A 1 256 ? 12.397 -0.983 -27.858 1.00 68.25 256 ASN A O 1
ATOM 2024 N N . ASN A 1 257 ? 10.186 -1.366 -28.109 1.00 56.56 257 ASN A N 1
ATOM 2025 C CA . ASN A 1 257 ? 10.289 -2.595 -28.911 1.00 56.56 257 ASN A CA 1
ATOM 2026 C C . ASN A 1 257 ? 9.897 -2.280 -30.355 1.00 56.56 257 ASN A C 1
ATOM 2028 O O . ASN A 1 257 ? 10.434 -2.965 -31.247 1.00 56.56 257 ASN A O 1
#

Sequence (257 aa):
MKGQTPKGVRDLLPEEMAKQARVIGKIRQIFEAQGYQRIATPTFELYDVLKIGLTPKLQEKTFKFLDKSGRLMALRPDMTTPIARVVATQMKNVKGPIRLYYSDNVYRQQKLEAGQDNQFYQLGVELIGASGKNADEEIIKICRKALEIVGLKDVRIDVTNVSKIKSMPLAKQEALASQNYVKFGRLPKKDELVEVDIDYYTGMVFECYVPQLGYPLGVGGRYDNLLGKYGKKMPAVGFALGLGRILLALDLQKKNN

Foldseek 3Di:
DPDDDDFLDDDADPVRVVLLCVLLVLLVVLLVVLVADEDDFDQKDQLVQLVLQDDPVLNQFWDWDADPVRGIMTGAQDVVSRVLLCCLPVVVVDADQHKYKYWDWGATNDDDDQLGGRIFIKIKMKGKQDDDDVVVCSQVVSVVSSLVSSPQPQKDKQKDWLVVLVPDPPVLNVQQQPLPQVPPLFDQPSVSHHRDPSVQADTMKIFMDHGQDSDTQKIWHKRQCSSVSSPDGITMIMMMGTSSSSVVSVVSVVVVD

Radius of gyration: 18.19 Å; Cα contacts (8 Å, |Δi|>4): 439; chains: 1; bounding box: 48×44×49 Å

Secondary structure (DSSP, 8-state):
--SPPPTT-----HHHHHHHHHHHHHHHHHHHHTTPEE----SEEEHHHHTTTS-HHHHHH--EEE-TTS-EEEE-S-SHHHHHHHHHHTSTTPPSPEEEEEEEEEE-----BTTB-SEEEEEEEEEES--SHHHHHHHHHHHHHHHHHTT--S-EEEEEEHHHHHTS-HHHHHHHHTT--TT-SSPPPTTS-----TTT--SEEEEEE-TT-SS-SEEEEE-TTTGGGGT----EEEEEEEHHHHHHHHHHHHHT-

Mean predicted aligned error: 5.4 Å